Protein AF-A0A6J4YMB7-F1 (afdb_monomer)

Radius of gyration: 28.64 Å; Cα contacts (8 Å, |Δi|>4): 194; chains: 1; bounding box: 60×54×94 Å

Secondary structure (DSSP, 8-state):
-----STTTHHHHHHHH-TTS-----S-HHHHHHHHHHHHHTT------SS---HHHHHHHHHHHHHTTS---SS--HHHHHHHT-S-----PPPP-------------TTTTS-EEE--HHHHHHHSHHHHHHHHHHHHHHHHHHHHHHHHHHHHHHHHHHHHHHTTTS-HHHHHHHHHHHHHHHHHHHHHHHHHHHHHHHHHHHHHHHHHHHHHHHHHHHHHHTT-SEEE---TT-S---GGGB-HHHHHHHHTT-

pLDDT: mean 72.64, std 19.78, range [27.3, 95.94]

Solvent-accessible surface area (backbone atoms only — not comparable to full-atom values): 15268 Å² total; per-residue (Å²): 140,83,84,78,71,80,58,85,57,51,61,60,57,41,54,75,70,40,80,80,61,86,87,84,82,79,92,67,45,67,63,43,29,52,48,37,46,37,38,40,78,73,73,38,64,25,66,75,74,75,26,65,93,41,75,43,32,36,50,29,46,22,50,53,23,52,78,71,76,40,82,60,73,51,65,92,44,73,74,54,29,69,74,53,68,63,64,88,85,84,86,75,82,87,75,83,90,79,89,82,85,87,87,83,89,73,85,82,77,77,72,78,74,77,34,60,34,30,38,50,62,70,53,38,50,54,73,19,60,66,31,47,51,50,52,57,51,52,51,52,56,48,54,58,52,47,52,54,53,52,54,42,49,47,56,32,49,54,45,48,50,50,47,71,77,42,44,88,80,44,56,72,68,58,44,52,51,50,51,49,49,33,52,52,41,48,51,50,40,56,49,50,54,52,53,53,49,52,52,52,55,49,52,52,50,51,54,50,49,55,51,52,59,53,40,52,58,22,42,53,51,49,27,62,76,69,60,41,74,43,74,43,69,72,62,90,85,50,95,76,78,62,73,90,32,54,44,35,69,61,30,32,56,52,40,65,74,109

Mean predicted aligned error: 17.58 Å

Foldseek 3Di:
DDPDFPCPCVVVVCVVVVPPDDDDDDPFLPLQLLQCVLLVVVPAHQDDSRSDRDPSVLVSLLVVQVVQVHHSPSDDAPVSCVVSVPDDDPDDDDDDDPPDDDDDDDPDPPPLPPFEAEEALVCLLCVAPLNVVLVVVLVVLVVVLVVVLVVLVVQLVVLVCCCVPCVVVDDPVVSVVSVVVSVVSVVVSVVSVVVSVVVSVVSSVVSSVVSVVLLVVLVVVCCVVVVHNHYHHDCPPPSDDDPVRYCHVSSSVSSNVD

Nearest PDB structures (foldseek):
  4kqt-assembly1_A  TM=8.263E-01  e=1.444E-05  Caulobacter vibrioides CB15
  8gl8-assembly1_C  TM=7.816E-01  e=1.604E-05  Flavobacterium johnsoniae
  1sg2-assembly1_A  TM=8.150E-01  e=5.130E-04  Escherichia coli
  1sg2-assembly1_C  TM=6.079E-01  e=8.673E-04  Escherichia coli
  8vp9-assembly1_A  TM=2.849E-01  e=4.288E+00  Acetivibrio thermocellus ATCC 27405

Structure (mmCIF, N/CA/C/O backbone):
data_AF-A0A6J4YMB7-F1
#
_entry.id   AF-A0A6J4YMB7-F1
#
loop_
_atom_site.group_PDB
_atom_site.id
_atom_site.type_symbol
_atom_site.label_atom_id
_atom_site.label_alt_id
_atom_site.label_comp_id
_atom_site.label_asym_id
_atom_site.label_entity_id
_atom_site.label_seq_id
_atom_site.pdbx_PDB_ins_code
_atom_site.Cartn_x
_atom_site.Cartn_y
_atom_site.Cartn_z
_atom_site.occupancy
_atom_site.B_iso_or_equiv
_atom_site.auth_seq_id
_atom_site.auth_comp_id
_atom_site.auth_asym_id
_atom_site.auth_atom_id
_atom_site.pdbx_PDB_model_num
ATOM 1 N N . MET A 1 1 ? 2.369 -12.735 14.239 1.00 32.56 1 MET A N 1
ATOM 2 C CA . MET A 1 1 ? 2.140 -11.284 14.094 1.00 32.56 1 MET A CA 1
ATOM 3 C C . MET A 1 1 ? 2.561 -10.864 12.689 1.00 32.56 1 MET A C 1
ATOM 5 O O . MET A 1 1 ? 3.747 -10.740 12.423 1.00 32.56 1 MET A O 1
ATOM 9 N N . ASN A 1 2 ? 1.613 -10.801 11.753 1.00 27.30 2 ASN A N 1
ATOM 10 C CA . ASN A 1 2 ? 1.874 -10.534 10.335 1.00 27.30 2 ASN A CA 1
ATOM 11 C C . ASN A 1 2 ? 1.017 -9.330 9.927 1.00 27.30 2 ASN A C 1
ATOM 13 O O . ASN A 1 2 ? -0.110 -9.480 9.459 1.00 27.30 2 ASN A O 1
ATOM 17 N N . ILE A 1 3 ? 1.514 -8.130 10.229 1.00 33.34 3 ILE A N 1
ATOM 18 C CA . ILE A 1 3 ? 0.872 -6.872 9.849 1.00 33.34 3 ILE A CA 1
ATOM 19 C C . ILE A 1 3 ? 1.140 -6.719 8.353 1.00 33.34 3 ILE A C 1
ATOM 21 O O . ILE A 1 3 ? 2.259 -6.403 7.961 1.00 33.34 3 ILE A O 1
ATOM 25 N N . LYS A 1 4 ? 0.157 -7.022 7.502 1.00 33.69 4 LYS A N 1
ATOM 26 C CA . LYS A 1 4 ? 0.272 -6.755 6.064 1.00 33.69 4 LYS A CA 1
ATOM 27 C C . LYS A 1 4 ? 0.111 -5.241 5.866 1.00 33.69 4 LYS A C 1
ATOM 29 O O . LYS A 1 4 ? -1.006 -4.763 6.046 1.00 33.69 4 LYS A O 1
ATOM 34 N N . PRO A 1 5 ? 1.163 -4.479 5.515 1.00 38.34 5 PRO A N 1
ATOM 35 C CA . PRO A 1 5 ? 1.008 -3.052 5.244 1.00 38.34 5 PRO A CA 1
ATOM 36 C C . PRO A 1 5 ? 0.131 -2.894 4.002 1.00 38.34 5 PRO A C 1
ATOM 38 O O . PRO A 1 5 ? 0.379 -3.608 3.039 1.00 38.34 5 PRO A O 1
ATOM 41 N N . PHE A 1 6 ? -0.909 -2.048 4.048 1.00 36.41 6 PHE A N 1
ATOM 42 C CA . PHE A 1 6 ? -1.644 -1.398 2.936 1.00 36.41 6 PHE A CA 1
ATOM 43 C C . PHE A 1 6 ? -1.721 -2.079 1.538 1.00 36.41 6 PHE A C 1
ATOM 45 O O . PHE A 1 6 ? -1.910 -1.425 0.509 1.00 36.41 6 PHE A O 1
ATOM 52 N N . ALA A 1 7 ? -1.654 -3.409 1.461 1.00 42.03 7 ALA A N 1
ATOM 53 C CA . ALA A 1 7 ? -1.256 -4.141 0.256 1.00 42.03 7 ALA A CA 1
ATOM 54 C C . ALA A 1 7 ? -2.321 -4.188 -0.849 1.00 42.03 7 ALA A C 1
ATOM 56 O O . ALA A 1 7 ? -2.086 -4.776 -1.902 1.00 42.03 7 ALA A O 1
ATOM 57 N N . VAL A 1 8 ? -3.467 -3.535 -0.665 1.00 35.28 8 VAL A N 1
ATOM 58 C CA . VAL A 1 8 ? -4.515 -3.478 -1.691 1.00 35.28 8 VAL A CA 1
ATOM 59 C C . VAL A 1 8 ? -4.131 -2.546 -2.859 1.00 35.28 8 VAL A C 1
ATOM 61 O O . VAL A 1 8 ? -4.724 -2.643 -3.926 1.00 35.28 8 VAL A O 1
ATOM 64 N N . SER A 1 9 ? -3.061 -1.742 -2.751 1.00 39.34 9 SER A N 1
ATOM 65 C CA . SER A 1 9 ? -2.519 -0.973 -3.895 1.00 39.34 9 SER A CA 1
ATOM 66 C C . SER A 1 9 ? -1.112 -1.368 -4.357 1.00 39.34 9 SER A C 1
ATOM 68 O O . SER A 1 9 ? -0.660 -0.869 -5.386 1.00 39.34 9 SER A O 1
ATOM 70 N N . ILE A 1 10 ? -0.444 -2.322 -3.695 1.00 39.41 10 ILE A N 1
ATOM 71 C CA . ILE A 1 10 ? 0.792 -2.919 -4.236 1.00 39.41 10 ILE A CA 1
ATOM 72 C C . ILE A 1 10 ? 0.474 -3.733 -5.498 1.00 39.41 10 ILE A C 1
ATOM 74 O O . ILE A 1 10 ? 1.263 -3.724 -6.433 1.00 39.41 10 ILE A O 1
ATOM 78 N N . ALA A 1 11 ? -0.711 -4.343 -5.590 1.00 36.31 11 ALA A N 1
ATOM 79 C CA . ALA A 1 11 ? -1.115 -5.126 -6.758 1.00 36.31 11 ALA A CA 1
ATOM 80 C C . ALA A 1 11 ? -1.171 -4.316 -8.074 1.00 36.31 11 ALA A C 1
ATOM 82 O O . ALA A 1 11 ? -0.925 -4.883 -9.131 1.00 36.31 11 ALA A O 1
ATOM 83 N N . VAL A 1 12 ? -1.424 -2.999 -8.034 1.00 39.47 12 VAL A N 1
ATOM 84 C CA . VAL A 1 12 ? -1.483 -2.155 -9.249 1.00 39.47 12 VAL A CA 1
ATOM 85 C C . VAL A 1 12 ? -0.091 -1.668 -9.678 1.00 39.47 12 VAL A C 1
ATOM 87 O O . VAL A 1 12 ? 0.219 -1.668 -10.865 1.00 39.47 12 VAL A O 1
ATOM 90 N N . PHE A 1 13 ? 0.798 -1.354 -8.730 1.00 41.44 13 PHE A N 1
ATOM 91 C CA . PHE A 1 13 ? 2.198 -1.014 -9.035 1.00 41.44 13 PHE A CA 1
ATOM 92 C C . PHE A 1 13 ? 3.004 -2.260 -9.454 1.00 41.44 13 PHE A C 1
ATOM 94 O O . PHE A 1 13 ? 3.824 -2.210 -10.369 1.00 41.44 13 PHE A O 1
ATOM 101 N N . VAL A 1 14 ? 2.693 -3.419 -8.861 1.00 43.53 14 VAL A N 1
ATOM 102 C CA . VAL A 1 14 ? 3.166 -4.739 -9.303 1.00 43.53 14 VAL A CA 1
ATOM 103 C C . VAL A 1 14 ? 2.536 -5.146 -10.638 1.00 43.53 14 VAL A C 1
ATOM 105 O O . VAL A 1 14 ? 3.177 -5.869 -11.377 1.00 43.53 14 VAL A O 1
ATOM 108 N N . ALA A 1 15 ? 1.366 -4.647 -11.042 1.00 44.22 15 ALA A N 1
ATOM 109 C CA . ALA A 1 15 ? 0.854 -4.911 -12.392 1.00 44.22 15 ALA A CA 1
ATOM 110 C C . ALA A 1 15 ? 1.628 -4.149 -13.491 1.00 44.22 15 ALA A C 1
ATOM 112 O O . ALA A 1 15 ? 1.733 -4.644 -14.610 1.00 44.22 15 ALA A O 1
ATOM 113 N N . PHE A 1 16 ? 2.217 -2.985 -13.181 1.00 43.69 16 PHE A N 1
ATOM 114 C CA . PHE A 1 16 ? 3.002 -2.195 -14.145 1.00 43.69 16 PHE A CA 1
ATOM 115 C C . PHE A 1 16 ? 4.515 -2.502 -14.104 1.00 43.69 16 PHE A C 1
ATOM 117 O O . PHE A 1 16 ? 5.191 -2.417 -15.126 1.00 43.69 16 PHE A O 1
ATOM 124 N N . VAL A 1 17 ? 5.050 -2.928 -12.951 1.00 45.25 17 VAL A N 1
ATOM 125 C CA . VAL A 1 17 ? 6.438 -3.424 -12.800 1.00 45.25 17 VAL A CA 1
ATOM 126 C C . VAL A 1 17 ? 6.542 -4.948 -13.006 1.00 45.25 17 VAL A C 1
ATOM 128 O O . VAL A 1 17 ? 7.591 -5.459 -13.387 1.00 45.25 17 VAL A O 1
ATOM 131 N N . GLY A 1 18 ? 5.458 -5.690 -12.797 1.00 38.19 18 GLY A N 1
ATOM 132 C CA . GLY A 1 18 ? 5.395 -7.155 -12.781 1.00 38.19 18 GLY A CA 1
ATOM 133 C C . GLY A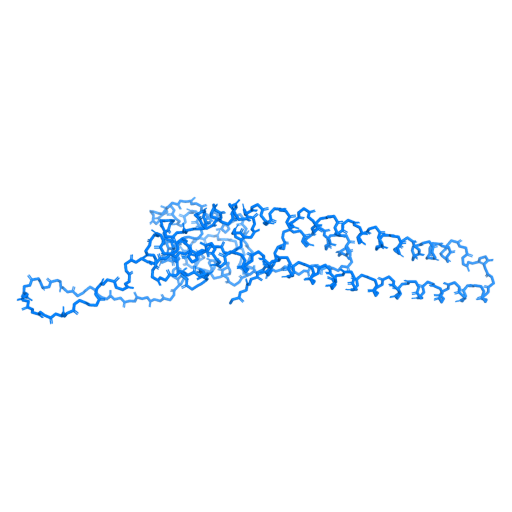 1 18 ? 4.648 -7.777 -13.960 1.00 38.19 18 GLY A C 1
ATOM 134 O O . GLY A 1 18 ? 4.119 -8.874 -13.826 1.00 38.19 18 GLY A O 1
ATOM 135 N N . LEU A 1 19 ? 4.657 -7.148 -15.141 1.00 39.97 19 LEU A N 1
ATOM 136 C CA . LEU A 1 19 ? 4.329 -7.857 -16.391 1.00 39.97 19 LEU A CA 1
ATOM 137 C C . LEU A 1 19 ? 5.512 -8.705 -16.917 1.00 39.97 19 LEU A C 1
ATOM 139 O O . LEU A 1 19 ? 5.446 -9.271 -18.003 1.00 39.97 19 LEU A O 1
ATOM 143 N N . ILE A 1 20 ? 6.609 -8.807 -16.157 1.00 44.94 20 ILE A N 1
ATOM 144 C CA . ILE A 1 20 ? 7.706 -9.759 -16.387 1.00 44.94 20 ILE A CA 1
ATOM 145 C C . ILE A 1 20 ? 8.166 -10.334 -15.038 1.00 44.94 20 ILE A C 1
ATOM 147 O O . ILE A 1 20 ? 9.321 -10.201 -14.653 1.00 44.94 20 ILE A O 1
ATOM 151 N N . LEU A 1 21 ? 7.263 -10.948 -14.276 1.00 31.72 21 LEU A N 1
ATOM 152 C CA . LEU A 1 21 ? 7.596 -12.191 -13.577 1.00 31.72 21 LEU A CA 1
ATOM 153 C C . LEU A 1 21 ? 6.306 -12.905 -13.175 1.00 31.72 21 LEU A C 1
ATOM 155 O O . LEU A 1 21 ? 5.493 -12.403 -12.408 1.00 31.72 21 LEU A O 1
ATOM 159 N N . VAL A 1 22 ? 6.164 -14.078 -13.768 1.00 34.69 22 VAL A N 1
ATOM 160 C CA . VAL A 1 22 ? 5.167 -15.113 -13.532 1.00 34.69 22 VAL A CA 1
ATOM 161 C C . VAL A 1 22 ? 4.943 -15.361 -12.033 1.00 34.69 22 VAL A C 1
ATOM 163 O O . VAL A 1 22 ? 5.892 -15.566 -11.285 1.00 34.69 22 VAL A O 1
ATOM 166 N N . ASP A 1 23 ? 3.664 -15.319 -11.659 1.00 34.91 23 ASP A N 1
ATOM 167 C CA . ASP A 1 23 ? 2.948 -16.204 -10.731 1.00 34.91 23 ASP A CA 1
ATOM 168 C C . ASP A 1 23 ? 3.653 -16.655 -9.436 1.00 34.91 23 ASP A C 1
ATOM 170 O O . ASP A 1 23 ? 4.558 -17.482 -9.467 1.00 34.91 23 ASP A O 1
ATOM 174 N N . LEU A 1 24 ? 3.161 -16.168 -8.288 1.00 28.61 24 LEU A N 1
ATOM 175 C CA . LEU A 1 24 ? 3.252 -16.832 -6.977 1.00 28.61 24 LEU A CA 1
ATOM 176 C C . LEU A 1 24 ? 2.245 -16.201 -5.995 1.00 28.61 24 LEU A C 1
ATOM 178 O O . LEU A 1 24 ? 2.577 -15.400 -5.120 1.00 28.61 24 LEU A O 1
ATOM 182 N N . ALA A 1 25 ? 0.983 -16.595 -6.130 1.00 32.38 25 ALA A N 1
ATOM 183 C CA . ALA A 1 25 ? 0.104 -16.797 -4.976 1.00 32.38 25 ALA A CA 1
ATOM 184 C C . ALA A 1 25 ? 0.061 -18.321 -4.678 1.00 32.38 25 ALA A C 1
ATOM 186 O O . ALA A 1 25 ? 0.320 -19.084 -5.607 1.00 32.38 25 ALA A O 1
ATOM 187 N N . PRO A 1 26 ? -0.284 -18.811 -3.461 1.00 41.81 26 PRO A N 1
ATOM 188 C CA . PRO A 1 26 ? -1.069 -18.106 -2.447 1.00 41.81 26 PRO A CA 1
ATOM 189 C C . PRO A 1 26 ? -0.644 -18.324 -0.975 1.00 41.81 26 PRO A C 1
ATOM 191 O O . PRO A 1 26 ? 0.047 -19.266 -0.594 1.00 41.81 26 PRO A O 1
ATOM 194 N N . ALA A 1 27 ? -1.177 -17.472 -0.099 1.00 38.91 27 ALA A N 1
ATOM 195 C CA . ALA A 1 27 ? -1.379 -17.829 1.302 1.00 38.91 27 ALA A CA 1
ATOM 196 C C . ALA A 1 27 ? -2.668 -18.678 1.428 1.00 38.91 27 ALA A C 1
ATOM 198 O O . ALA A 1 27 ? -3.690 -18.293 0.866 1.00 38.91 27 ALA A O 1
ATOM 199 N N . ASN A 1 28 ? -2.613 -19.772 2.207 1.00 53.66 28 ASN A N 1
ATOM 200 C CA . ASN A 1 28 ? -3.711 -20.663 2.663 1.00 53.66 28 ASN A CA 1
ATOM 201 C C . ASN A 1 28 ? -4.134 -21.906 1.831 1.00 53.66 28 ASN A C 1
ATOM 203 O O . ASN A 1 28 ? -5.283 -22.330 1.920 1.00 53.66 28 ASN A O 1
ATOM 207 N N . VAL A 1 29 ? -3.213 -22.601 1.149 1.00 54.06 29 VAL A N 1
ATOM 208 C CA . VAL A 1 29 ? -3.491 -23.916 0.500 1.00 54.06 29 VAL A CA 1
ATOM 209 C C . VAL A 1 29 ? -3.807 -25.047 1.506 1.00 54.06 29 VAL A C 1
ATOM 211 O O . VAL A 1 29 ? -4.619 -25.929 1.235 1.00 54.06 29 VAL A O 1
ATOM 214 N N . GLN A 1 30 ? -3.204 -25.023 2.702 1.00 56.41 30 GLN A N 1
ATOM 215 C CA . GLN A 1 30 ? -3.259 -26.146 3.658 1.00 56.41 30 GLN A CA 1
ATOM 216 C C . GLN A 1 30 ? -4.656 -26.391 4.261 1.00 56.41 30 GLN A C 1
ATOM 218 O O . GLN A 1 30 ? -5.083 -27.535 4.400 1.00 56.41 30 GLN A O 1
ATOM 223 N N . ILE A 1 31 ? -5.395 -25.323 4.585 1.00 59.41 31 ILE A N 1
ATOM 224 C CA . ILE A 1 31 ? -6.727 -25.428 5.209 1.00 59.41 31 ILE A CA 1
ATOM 225 C C . ILE A 1 31 ? -7.752 -25.962 4.202 1.00 59.41 31 ILE A C 1
ATOM 227 O O . ILE A 1 31 ? -8.560 -26.827 4.534 1.00 59.41 31 ILE A O 1
ATOM 231 N N . VAL A 1 32 ? -7.689 -25.498 2.950 1.00 65.25 32 VAL A N 1
ATOM 232 C CA . VAL A 1 32 ? -8.593 -25.951 1.881 1.00 65.25 32 VAL A CA 1
ATOM 233 C C . VAL A 1 32 ? -8.398 -27.439 1.609 1.00 65.25 32 VAL A C 1
ATOM 235 O O . VAL A 1 32 ? -9.369 -28.188 1.534 1.00 65.25 32 VAL A O 1
ATOM 238 N N . HIS A 1 33 ? -7.143 -27.881 1.556 1.00 69.88 33 HIS A N 1
ATOM 239 C CA . HIS A 1 33 ? -6.807 -29.282 1.344 1.00 69.88 33 HIS A CA 1
ATOM 240 C C . HIS A 1 33 ? -7.341 -30.193 2.468 1.00 69.88 33 HIS A C 1
ATOM 242 O O . HIS A 1 33 ? -7.845 -31.287 2.207 1.00 69.88 33 HIS A O 1
ATOM 248 N N . GLN A 1 34 ? -7.290 -29.739 3.725 1.00 67.62 34 GLN A N 1
ATOM 249 C CA . GLN A 1 34 ? -7.824 -30.496 4.861 1.00 67.62 34 GLN A CA 1
ATOM 250 C C . GLN A 1 34 ? -9.355 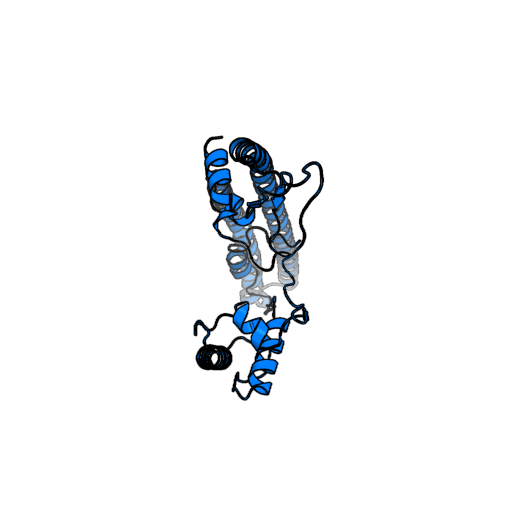-30.615 4.810 1.00 67.62 34 GLN A C 1
ATOM 252 O O . GLN A 1 34 ? -9.906 -31.674 5.097 1.00 67.62 34 GLN A O 1
ATOM 257 N N . ILE A 1 35 ? -10.039 -29.564 4.364 1.00 68.25 35 ILE A N 1
ATOM 258 C CA . ILE A 1 35 ? -11.503 -29.527 4.257 1.00 68.25 35 ILE A CA 1
ATOM 259 C C . ILE A 1 35 ? -12.003 -30.369 3.086 1.00 68.25 35 ILE A C 1
ATOM 261 O O . ILE A 1 35 ? -12.969 -31.113 3.237 1.00 68.25 35 ILE A O 1
ATOM 265 N N . GLN A 1 36 ? -11.328 -30.309 1.937 1.00 76.00 36 GLN A N 1
ATOM 266 C CA . GLN A 1 36 ? -11.624 -31.183 0.800 1.00 76.00 36 GLN A CA 1
ATOM 267 C C . GLN A 1 36 ? -11.443 -32.661 1.172 1.00 76.00 36 GLN A C 1
ATOM 269 O O . GLN A 1 36 ? -12.223 -33.506 0.738 1.00 76.00 36 GLN A O 1
ATOM 274 N N . ARG A 1 37 ? -10.458 -32.985 2.017 1.00 79.50 37 ARG A N 1
ATOM 275 C CA . ARG A 1 37 ? -10.290 -34.345 2.538 1.00 79.50 37 ARG A CA 1
ATOM 276 C C . ARG A 1 37 ? -11.448 -34.751 3.451 1.00 79.50 37 ARG A C 1
ATOM 278 O O . ARG A 1 37 ? -12.108 -35.738 3.150 1.00 79.50 37 ARG A O 1
ATOM 285 N N . SER A 1 38 ? -11.769 -33.952 4.469 1.00 74.38 38 SER A N 1
ATOM 286 C CA . SER A 1 38 ? -12.876 -34.253 5.391 1.00 74.38 38 SER A CA 1
ATOM 287 C C . SER A 1 38 ? -14.232 -34.363 4.691 1.00 74.38 38 SER A C 1
ATOM 289 O O . SER A 1 38 ? -15.003 -35.268 4.988 1.00 74.38 38 SER A O 1
ATOM 291 N N . LEU A 1 39 ? -14.531 -33.483 3.728 1.00 72.75 39 LEU A N 1
ATOM 292 C CA . LEU A 1 39 ? -15.779 -33.551 2.958 1.00 72.75 39 LEU A CA 1
ATOM 293 C C . LEU A 1 39 ? -15.873 -34.842 2.140 1.00 72.75 39 LEU A C 1
ATOM 295 O O . LEU A 1 39 ? -16.949 -35.428 2.063 1.00 72.75 39 LEU A O 1
ATOM 299 N N . LYS A 1 40 ? -14.756 -35.299 1.563 1.00 78.94 40 LYS A N 1
ATOM 300 C CA . LYS A 1 40 ? -14.703 -36.567 0.832 1.00 78.94 40 LYS A CA 1
ATOM 301 C C . LYS A 1 40 ? -14.869 -37.773 1.755 1.00 78.94 40 LYS A C 1
ATOM 303 O O . LYS A 1 40 ? -15.623 -38.680 1.413 1.00 78.94 40 LYS A O 1
ATOM 308 N N . ASP A 1 41 ? -14.214 -37.767 2.913 1.00 74.94 41 ASP A N 1
ATOM 309 C CA . ASP A 1 41 ? -14.304 -38.853 3.900 1.00 74.94 41 ASP A CA 1
ATOM 310 C C . ASP A 1 41 ? -15.725 -38.988 4.476 1.00 74.94 41 ASP A C 1
ATOM 312 O O . ASP A 1 41 ? -16.168 -40.086 4.805 1.00 74.94 41 ASP A O 1
ATOM 316 N N . LEU A 1 42 ? -16.473 -37.882 4.523 1.00 72.31 42 LEU A N 1
ATOM 317 C CA . LEU A 1 42 ? -17.882 -37.834 4.923 1.00 72.31 42 LEU A CA 1
ATOM 318 C C . LEU A 1 42 ? -18.864 -38.143 3.776 1.00 72.31 42 LEU A C 1
ATOM 320 O O . LEU A 1 42 ? -20.073 -38.048 3.967 1.00 72.31 42 LEU A O 1
ATOM 324 N N . GLY A 1 43 ? -18.366 -38.514 2.592 1.00 76.00 43 GLY A N 1
ATOM 325 C CA . GLY A 1 43 ? -19.185 -38.944 1.455 1.00 76.00 43 GLY A CA 1
ATOM 326 C C . GLY A 1 43 ? -19.659 -37.828 0.517 1.00 76.00 43 GLY A C 1
ATOM 327 O O . GLY A 1 43 ? -20.381 -38.108 -0.440 1.00 76.00 43 GLY A O 1
ATOM 328 N N . TYR A 1 44 ? -19.239 -36.577 0.726 1.00 79.69 44 TYR A N 1
ATOM 329 C CA . TYR A 1 44 ? -19.510 -35.477 -0.205 1.00 79.69 44 TYR A CA 1
ATOM 330 C C . TYR A 1 44 ? -18.464 -35.432 -1.328 1.00 79.69 44 TYR A C 1
ATOM 332 O O . TYR A 1 44 ? -17.366 -35.971 -1.211 1.00 79.69 44 TYR A O 1
ATOM 340 N N . ASN A 1 45 ? -18.778 -34.758 -2.440 1.00 82.44 45 ASN A N 1
ATOM 341 C CA . ASN A 1 45 ? -17.858 -34.621 -3.574 1.00 82.44 45 ASN A CA 1
ATOM 342 C C . ASN A 1 45 ? -17.326 -33.181 -3.709 1.00 82.44 45 ASN A C 1
ATOM 344 O O . ASN A 1 45 ? -17.903 -32.386 -4.456 1.00 82.44 45 ASN A O 1
ATOM 348 N N . PRO A 1 46 ? -16.224 -32.828 -3.022 1.00 76.44 46 PRO A N 1
ATOM 349 C CA . PRO A 1 46 ? -15.643 -31.490 -3.091 1.00 76.44 46 PRO A CA 1
ATOM 350 C C . PRO A 1 46 ? -14.832 -31.228 -4.370 1.00 76.44 46 PRO A C 1
ATOM 352 O O . PRO A 1 46 ? -14.353 -30.110 -4.551 1.00 76.44 46 PRO A O 1
ATOM 355 N N . GLY A 1 47 ? -14.695 -32.212 -5.269 1.00 81.25 47 GLY A N 1
ATOM 356 C CA . GLY A 1 47 ? -13.809 -32.139 -6.432 1.00 81.25 47 GLY A CA 1
ATOM 357 C C . GLY A 1 47 ? -12.380 -32.622 -6.132 1.00 81.25 47 GLY A C 1
ATOM 358 O O . GLY A 1 47 ? -12.190 -33.429 -5.217 1.00 81.25 47 GLY A O 1
ATOM 359 N N . PRO A 1 48 ? -11.379 -32.197 -6.927 1.00 74.12 48 PRO A N 1
ATOM 360 C CA . PRO A 1 48 ? -9.976 -32.533 -6.687 1.00 74.12 48 PRO A CA 1
ATOM 361 C C . PRO A 1 48 ? -9.506 -32.027 -5.317 1.00 74.12 48 PRO A C 1
ATOM 363 O O . PRO A 1 48 ? -9.897 -30.949 -4.886 1.00 74.12 48 PRO A O 1
ATOM 366 N N . LEU A 1 49 ? -8.659 -32.804 -4.635 1.00 73.25 49 LEU A N 1
ATOM 367 C CA . LEU A 1 49 ? -8.034 -32.409 -3.367 1.00 73.25 49 LEU A CA 1
ATOM 368 C C . LEU A 1 49 ? -6.730 -31.656 -3.657 1.00 73.25 49 LEU A C 1
ATOM 370 O O . LEU A 1 49 ? -5.648 -32.084 -3.272 1.00 73.25 49 LEU A O 1
ATOM 374 N N . ASP A 1 50 ? -6.827 -30.589 -4.437 1.00 65.94 50 ASP A N 1
ATOM 375 C CA . ASP A 1 50 ? -5.700 -29.781 -4.909 1.00 65.94 50 ASP A CA 1
ATOM 376 C C . ASP A 1 50 ? -5.432 -28.557 -4.017 1.00 65.94 50 ASP A C 1
ATOM 378 O O . ASP A 1 50 ? -4.486 -27.807 -4.252 1.00 65.94 50 ASP A O 1
ATOM 382 N N . GLY A 1 51 ? -6.242 -28.358 -2.970 1.00 65.75 51 GLY A N 1
ATOM 383 C CA . GLY A 1 51 ? -6.151 -27.195 -2.092 1.00 65.75 51 GLY A CA 1
ATOM 384 C C . GLY A 1 51 ? -6.682 -25.906 -2.727 1.00 65.75 51 GLY A C 1
ATOM 385 O O . GLY A 1 51 ? -6.426 -24.824 -2.195 1.00 65.75 51 GLY A O 1
ATOM 386 N N . ILE A 1 52 ? -7.431 -26.002 -3.833 1.00 71.06 52 ILE A N 1
ATOM 387 C CA . ILE A 1 52 ? -8.053 -24.869 -4.524 1.00 71.06 52 ILE A CA 1
ATOM 388 C C . ILE A 1 52 ? -9.546 -24.821 -4.194 1.00 71.06 52 ILE A C 1
ATOM 390 O O . ILE A 1 52 ? -10.287 -25.785 -4.371 1.00 71.06 52 ILE A O 1
ATOM 394 N N . TRP A 1 53 ? -10.022 -23.663 -3.733 1.00 66.56 53 TRP A N 1
ATOM 395 C CA . TRP A 1 53 ? -11.438 -23.478 -3.425 1.00 66.56 53 TRP A CA 1
ATOM 396 C C . TRP A 1 53 ? -12.274 -23.336 -4.705 1.00 66.56 53 TRP A C 1
ATOM 398 O O . TRP A 1 53 ? -12.393 -22.245 -5.262 1.00 66.56 53 TRP A O 1
ATOM 408 N N . GLY A 1 54 ? -12.848 -24.442 -5.183 1.00 71.38 54 GLY A N 1
ATOM 409 C CA . GLY A 1 54 ? -13.685 -24.475 -6.386 1.00 71.38 54 GLY A CA 1
ATOM 410 C C . GLY A 1 54 ? -15.190 -24.550 -6.109 1.00 71.38 54 GLY A C 1
ATOM 411 O O . GLY A 1 54 ? -15.633 -24.856 -5.001 1.00 71.38 54 GLY A O 1
ATOM 412 N N . GLN A 1 55 ? -15.996 -24.372 -7.162 1.00 72.88 55 GLN A N 1
ATOM 413 C CA . GLN A 1 55 ? -17.464 -24.466 -7.103 1.00 72.88 55 GLN A CA 1
ATOM 414 C C . GLN A 1 55 ? -17.952 -25.799 -6.502 1.00 72.88 55 GLN A C 1
ATOM 416 O O . GLN A 1 55 ? -18.923 -25.823 -5.749 1.00 72.88 55 GLN A O 1
ATOM 421 N N . LYS A 1 56 ? -17.261 -26.911 -6.792 1.00 71.50 56 LYS A N 1
ATOM 422 C CA . LYS A 1 56 ? -17.582 -28.235 -6.230 1.00 71.50 56 LYS A CA 1
ATOM 423 C C . LYS A 1 56 ? -17.303 -28.312 -4.726 1.00 71.50 56 LYS A C 1
ATOM 425 O O . LYS A 1 56 ? -18.111 -28.867 -3.988 1.00 71.50 56 LYS A O 1
ATOM 430 N N . THR A 1 57 ? -16.208 -27.710 -4.260 1.00 72.06 57 THR A N 1
ATOM 431 C CA . THR A 1 57 ? -15.848 -27.657 -2.834 1.00 72.06 57 THR A CA 1
ATOM 432 C C . THR A 1 57 ? -16.872 -26.841 -2.046 1.00 72.06 57 THR A C 1
ATOM 434 O O . THR A 1 57 ? -17.334 -27.276 -0.993 1.00 72.06 57 THR A O 1
ATOM 437 N N . GLU A 1 58 ? -17.311 -25.706 -2.594 1.00 73.94 58 GLU A N 1
ATOM 438 C CA . GLU A 1 58 ? -18.354 -24.876 -1.986 1.00 73.94 58 GLU A CA 1
ATOM 439 C C . GLU A 1 58 ? -19.714 -25.594 -1.933 1.00 73.94 58 GLU A C 1
ATOM 441 O O . GLU A 1 58 ? -20.405 -25.549 -0.915 1.00 73.94 58 GLU A O 1
ATOM 446 N N . GLN A 1 59 ? -20.101 -26.284 -3.011 1.00 74.81 59 GLN A N 1
ATOM 447 C CA . GLN A 1 59 ? -21.348 -27.054 -3.058 1.00 74.81 59 GLN A CA 1
ATOM 448 C C . GLN A 1 59 ? -21.347 -28.213 -2.058 1.00 74.81 59 GLN A C 1
ATOM 450 O O . GLN A 1 59 ? -22.337 -28.398 -1.349 1.00 74.81 59 GLN A O 1
ATOM 455 N N . ALA A 1 60 ? -20.238 -28.949 -1.958 1.00 73.94 60 ALA A N 1
ATOM 456 C CA . ALA A 1 60 ? -20.066 -30.014 -0.975 1.00 73.94 60 ALA A CA 1
ATOM 457 C C . ALA A 1 60 ? -20.173 -29.481 0.462 1.00 73.94 60 ALA A C 1
ATOM 459 O O . ALA A 1 60 ? -20.861 -30.079 1.288 1.00 73.94 60 ALA A O 1
ATOM 460 N N . LEU A 1 61 ? -19.582 -28.315 0.745 1.00 72.44 61 LEU A N 1
ATOM 461 C CA . LEU A 1 61 ? -19.683 -27.687 2.061 1.00 72.44 61 LEU A CA 1
ATOM 462 C C . LEU A 1 61 ? -21.109 -27.230 2.384 1.00 72.44 61 LEU A C 1
ATOM 464 O O . LEU A 1 61 ? -21.597 -27.450 3.490 1.00 72.44 61 LEU A O 1
ATOM 468 N N . LYS A 1 62 ? -21.806 -26.629 1.414 1.00 70.94 62 LYS A N 1
ATOM 469 C CA . LYS A 1 62 ? -23.209 -26.224 1.577 1.00 70.94 62 LYS A CA 1
ATOM 470 C C . LYS A 1 62 ? -24.120 -27.425 1.820 1.00 70.94 62 LYS A C 1
ATOM 472 O O . LYS A 1 62 ? -25.035 -27.322 2.633 1.00 70.94 62 LYS A O 1
ATOM 477 N N . ALA A 1 63 ? -23.886 -28.543 1.133 1.00 74.19 63 ALA A N 1
ATOM 478 C CA . ALA A 1 63 ? -24.632 -29.782 1.340 1.00 74.19 63 ALA A CA 1
ATOM 479 C C . ALA A 1 63 ? -24.408 -30.330 2.756 1.00 74.19 63 ALA A C 1
ATOM 481 O O . ALA A 1 63 ? -25.377 -30.548 3.480 1.00 74.19 63 ALA A O 1
ATOM 482 N N . PHE A 1 64 ? -23.145 -30.417 3.180 1.00 75.50 64 PHE A N 1
ATOM 483 C CA . PHE A 1 64 ? -22.780 -30.807 4.538 1.00 75.50 64 PHE A CA 1
ATOM 484 C C . PHE A 1 64 ? -23.448 -29.927 5.600 1.00 75.50 64 PHE A C 1
ATOM 486 O O . PHE A 1 64 ? -24.014 -30.441 6.563 1.00 75.50 64 PHE A O 1
ATOM 493 N N . GLN A 1 65 ? -23.428 -28.604 5.407 1.00 76.50 65 GLN A N 1
ATOM 494 C CA . GLN A 1 65 ? -24.057 -27.651 6.319 1.00 76.50 65 GLN A CA 1
ATOM 495 C C . GLN A 1 65 ? -25.565 -27.891 6.435 1.00 76.50 65 GLN A C 1
ATOM 497 O O . GLN A 1 65 ? -26.068 -28.013 7.548 1.00 76.50 65 GLN A O 1
ATOM 502 N N . ARG A 1 66 ? -26.275 -28.044 5.308 1.00 76.62 66 ARG A N 1
ATOM 503 C CA . ARG A 1 66 ? -27.727 -28.311 5.308 1.00 76.62 66 ARG A CA 1
ATOM 504 C C . ARG A 1 66 ? -28.076 -29.588 6.056 1.00 76.62 66 ARG A C 1
ATOM 506 O O . ARG A 1 66 ? -28.989 -29.583 6.873 1.00 76.62 66 ARG A O 1
ATOM 513 N N . GLU A 1 67 ? -27.339 -30.657 5.790 1.00 71.38 67 GLU A N 1
ATOM 514 C CA . GLU A 1 67 ? -27.607 -31.978 6.360 1.00 71.38 67 GLU A CA 1
ATOM 515 C C . GLU A 1 67 ? -27.285 -32.046 7.859 1.00 71.38 67 GLU A C 1
ATOM 517 O O . GLU A 1 67 ? -27.871 -32.825 8.604 1.00 71.38 67 GLU A O 1
ATOM 522 N N . ASN A 1 68 ? -26.410 -31.156 8.328 1.00 66.50 68 ASN A N 1
ATOM 523 C CA . ASN A 1 68 ? -26.014 -31.065 9.726 1.00 66.50 68 ASN A CA 1
ATOM 524 C C . ASN A 1 68 ? -26.746 -29.989 10.536 1.00 66.50 68 ASN A C 1
ATOM 526 O O . ASN A 1 68 ? -26.369 -29.776 11.695 1.00 66.50 68 ASN A O 1
ATOM 530 N N . GLY A 1 69 ? -27.769 -29.349 9.957 1.00 66.12 69 GLY A N 1
ATOM 531 C CA . GLY A 1 69 ? -28.566 -28.303 10.606 1.00 66.12 69 GLY A CA 1
ATOM 532 C C . GLY A 1 69 ? -27.846 -26.956 10.730 1.00 66.12 69 GLY A C 1
ATOM 533 O O . GLY A 1 69 ? -28.186 -26.160 11.601 1.00 66.12 69 GLY A O 1
ATOM 534 N N . LEU A 1 70 ? -26.835 -26.708 9.895 1.00 69.75 70 LEU A N 1
ATOM 535 C CA . LEU A 1 70 ? -26.044 -25.479 9.866 1.00 69.75 70 LEU A CA 1
ATOM 536 C C . LEU A 1 70 ? -26.502 -24.544 8.732 1.00 69.75 70 LEU A C 1
ATOM 538 O O . LEU A 1 70 ? -26.983 -25.008 7.691 1.00 69.75 70 LEU A O 1
ATOM 542 N N . PRO A 1 71 ? -26.310 -23.220 8.872 1.00 63.41 71 PRO A N 1
ATOM 543 C CA . PRO A 1 71 ? -26.535 -22.278 7.782 1.00 63.41 71 PRO A CA 1
ATOM 544 C C . PRO A 1 71 ? -25.683 -22.629 6.550 1.00 63.41 71 PRO A C 1
ATOM 546 O O . PRO A 1 71 ? -24.457 -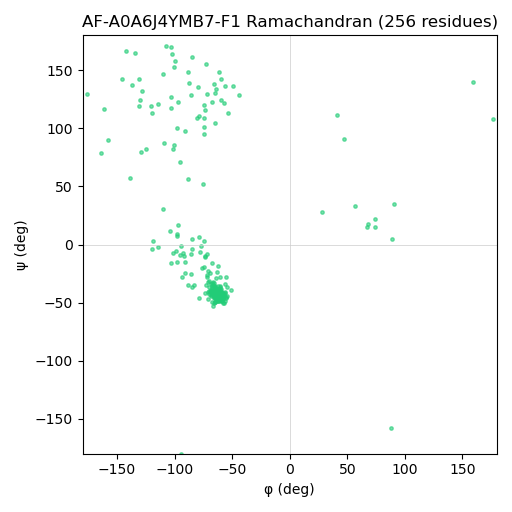22.648 6.619 1.00 63.41 71 PRO A O 1
ATOM 549 N N . ALA A 1 72 ? -26.332 -22.867 5.405 1.00 62.41 72 ALA A N 1
ATOM 550 C CA . ALA A 1 72 ? -25.714 -23.289 4.139 1.00 62.41 72 ALA A CA 1
ATOM 551 C C . ALA A 1 72 ? -24.985 -22.147 3.408 1.00 62.41 72 ALA A C 1
ATOM 553 O O . ALA A 1 72 ? -25.250 -21.838 2.241 1.00 62.41 72 ALA A O 1
ATOM 554 N N . THR A 1 73 ? -24.102 -21.467 4.125 1.00 56.94 73 THR A N 1
ATOM 555 C CA . THR A 1 73 ? -23.410 -20.262 3.672 1.00 56.94 73 THR A CA 1
ATOM 556 C C . THR A 1 73 ? -22.283 -20.579 2.694 1.00 56.94 73 THR A C 1
ATOM 558 O O . THR A 1 73 ? -21.879 -19.700 1.935 1.00 56.94 73 THR A O 1
ATOM 561 N N . GLY A 1 74 ? -21.783 -21.823 2.679 1.00 54.91 74 GLY A N 1
ATOM 562 C CA . GLY A 1 74 ? -20.589 -22.210 1.920 1.00 54.91 74 GLY A CA 1
ATOM 563 C C . GLY A 1 74 ? -19.312 -21.563 2.446 1.00 54.91 74 GLY A C 1
ATOM 564 O O . GLY A 1 74 ? -18.302 -21.560 1.752 1.00 54.91 74 GLY A O 1
ATOM 565 N N . LYS A 1 75 ? -19.360 -21.008 3.661 1.00 56.12 75 LYS A N 1
ATOM 566 C CA . LYS A 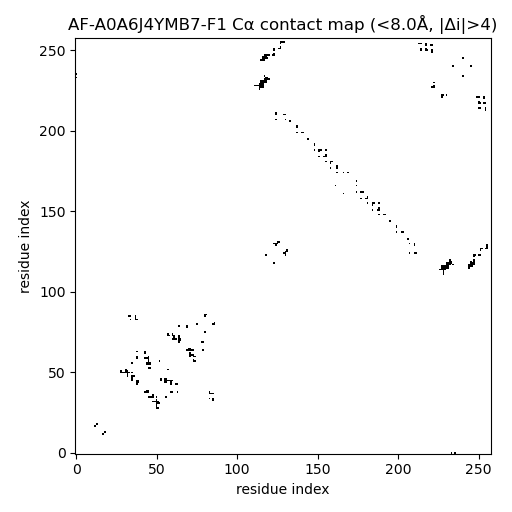1 75 ? -18.212 -20.486 4.397 1.00 56.12 75 LYS A CA 1
ATOM 567 C C . LYS A 1 75 ? -17.932 -21.399 5.580 1.00 56.12 75 LYS A C 1
ATOM 569 O O . LYS A 1 75 ? -18.853 -21.967 6.158 1.00 56.12 75 LYS A O 1
ATOM 574 N N . ILE A 1 76 ? -16.664 -21.533 5.932 1.00 55.34 76 ILE A N 1
ATOM 575 C CA . ILE A 1 76 ? -16.231 -22.356 7.058 1.00 55.34 76 ILE A CA 1
ATOM 576 C C . ILE A 1 76 ? -16.446 -21.548 8.334 1.00 55.34 76 ILE A C 1
ATOM 578 O O . ILE A 1 76 ? -15.740 -20.570 8.576 1.00 55.34 76 ILE A O 1
ATOM 582 N N . ASP A 1 77 ? -17.434 -21.940 9.129 1.00 51.81 77 ASP A N 1
ATOM 583 C CA . ASP A 1 77 ? -17.670 -21.407 10.467 1.00 51.81 77 ASP A CA 1
ATOM 584 C C . ASP A 1 77 ? -17.281 -22.438 11.541 1.00 51.81 77 ASP A C 1
ATOM 586 O O . ASP A 1 77 ? -16.969 -23.598 11.256 1.00 51.81 77 ASP A O 1
ATOM 590 N N . HIS A 1 78 ? -17.262 -22.005 12.801 1.00 46.16 78 HIS A N 1
ATOM 591 C CA . HIS A 1 78 ? -16.869 -22.851 13.929 1.00 46.16 78 HIS A CA 1
ATOM 592 C C . HIS A 1 78 ? -17.720 -24.128 14.019 1.00 46.16 78 HIS A C 1
ATOM 594 O O . HIS A 1 78 ? -17.185 -25.212 14.237 1.00 46.16 78 HIS A O 1
ATOM 600 N N . ALA A 1 79 ? -19.030 -24.019 13.785 1.00 51.72 79 ALA A N 1
ATOM 601 C CA . ALA A 1 79 ? -19.948 -25.153 13.823 1.00 51.72 79 ALA A CA 1
ATOM 602 C C . ALA A 1 79 ? -19.665 -26.172 12.703 1.00 51.72 79 ALA A C 1
ATOM 604 O O . ALA A 1 79 ? -19.741 -27.384 12.923 1.00 51.72 79 ALA A O 1
ATOM 605 N N . THR A 1 80 ? -19.256 -25.686 11.528 1.00 55.34 80 THR A N 1
ATOM 606 C CA . THR A 1 80 ? -18.815 -26.508 10.397 1.00 55.34 80 THR A CA 1
ATOM 607 C C . THR A 1 80 ? -17.479 -27.198 10.702 1.00 55.34 80 THR A C 1
ATOM 609 O O . THR A 1 80 ? -17.350 -28.392 10.447 1.00 55.34 80 THR A O 1
ATOM 612 N N . ASN A 1 81 ? -16.517 -26.519 11.341 1.00 53.91 81 ASN A N 1
ATOM 613 C CA . ASN A 1 81 ? -15.230 -27.114 11.741 1.00 53.91 81 ASN A CA 1
ATOM 614 C C . ASN A 1 81 ? -15.362 -28.191 12.828 1.00 53.91 81 ASN A C 1
ATOM 616 O O . ASN A 1 81 ? -14.721 -29.238 12.728 1.00 53.91 81 ASN A O 1
ATOM 620 N N . THR A 1 82 ? -16.217 -27.969 13.836 1.00 56.00 82 THR A N 1
ATOM 621 C CA . THR A 1 82 ? -16.481 -28.957 14.897 1.00 56.00 82 THR A CA 1
ATOM 622 C C . THR A 1 82 ? -17.042 -30.256 14.320 1.00 56.00 82 THR A C 1
ATOM 624 O O . THR A 1 82 ? -16.662 -31.336 14.765 1.00 56.00 82 THR A O 1
ATOM 627 N N . LYS A 1 83 ? -17.913 -30.170 13.306 1.00 57.44 83 LYS A N 1
ATOM 628 C CA . LYS A 1 83 ? -18.506 -31.359 12.686 1.00 57.44 83 LYS A CA 1
ATOM 629 C C . LYS A 1 83 ? -17.665 -31.984 11.567 1.00 57.44 83 LYS A C 1
ATOM 631 O O . LYS A 1 83 ? -17.787 -33.183 11.348 1.00 57.44 83 LYS A O 1
ATOM 636 N N . LEU A 1 84 ? -16.804 -31.222 10.885 1.00 56.97 84 LEU A N 1
ATOM 637 C CA . LEU A 1 84 ? -15.872 -31.756 9.875 1.00 56.97 84 LEU A CA 1
ATOM 638 C C . LEU A 1 84 ? -14.633 -32.437 10.484 1.00 56.97 84 LEU A C 1
ATOM 640 O O . LEU A 1 84 ? -13.823 -32.998 9.744 1.00 56.97 84 LEU A O 1
ATOM 644 N N . GLY A 1 85 ? -14.450 -32.373 11.809 1.00 55.31 85 GLY A N 1
ATOM 645 C CA . GLY A 1 85 ? -13.280 -32.943 12.489 1.00 55.31 85 GLY A CA 1
ATOM 646 C C . GLY A 1 85 ? -11.971 -32.213 12.164 1.00 55.31 85 GLY A C 1
ATOM 647 O O . GLY A 1 85 ? -10.884 -32.752 12.367 1.00 55.31 85 GLY A O 1
ATOM 648 N N . VAL A 1 86 ? -12.064 -30.985 11.646 1.00 51.78 86 VAL A N 1
ATOM 649 C CA . VAL A 1 86 ? -10.921 -30.143 11.281 1.00 51.78 86 VAL A CA 1
ATOM 650 C C . VAL A 1 86 ? -10.722 -29.117 12.397 1.00 51.78 86 VAL A C 1
ATOM 652 O O . VAL A 1 86 ? -11.228 -27.999 12.344 1.00 51.78 86 VAL A O 1
ATOM 655 N N . GLY A 1 87 ? -10.038 -29.539 13.462 1.00 42.28 87 GLY A N 1
ATOM 656 C CA . GLY A 1 87 ? -9.757 -28.735 14.655 1.00 42.28 87 GLY A CA 1
ATOM 657 C C . GLY A 1 87 ? -9.417 -29.628 15.850 1.00 42.28 87 GLY A C 1
ATOM 658 O O . GLY A 1 87 ? -9.997 -30.697 16.012 1.00 42.28 87 GLY A O 1
ATOM 659 N N . THR A 1 88 ? -8.438 -29.235 16.664 1.00 33.50 88 THR A N 1
ATOM 660 C CA . THR A 1 88 ? -7.950 -30.023 17.810 1.00 33.50 88 THR A CA 1
ATOM 661 C C . THR A 1 88 ? -9.069 -30.371 18.807 1.00 33.50 88 THR A C 1
ATOM 663 O O . THR A 1 88 ? -9.860 -29.490 19.153 1.00 33.50 88 THR A O 1
ATOM 666 N N . PRO A 1 89 ? -9.128 -31.617 19.314 1.00 32.22 89 PRO A N 1
ATOM 667 C CA . PRO A 1 89 ? -10.211 -32.085 20.172 1.00 32.22 89 PRO A CA 1
ATOM 668 C C . PRO A 1 89 ? -10.087 -31.500 21.582 1.00 32.22 89 PRO A C 1
ATOM 670 O O . PRO A 1 89 ? -9.121 -31.772 22.290 1.00 32.22 89 PRO A O 1
ATOM 673 N N . SER A 1 90 ? -11.093 -30.746 22.028 1.00 33.75 90 SER A N 1
ATOM 674 C CA . SER A 1 90 ? -11.302 -30.495 23.457 1.00 33.75 90 SER A CA 1
ATOM 675 C C . SER A 1 90 ? -12.403 -31.425 23.952 1.00 33.75 90 SER A C 1
ATOM 677 O O . SER A 1 90 ? -13.589 -31.101 23.949 1.00 33.75 90 SER A O 1
ATOM 679 N N . SER A 1 91 ? -11.999 -32.636 24.324 1.00 39.12 91 SER A N 1
ATOM 680 C CA . SER A 1 91 ? -12.851 -33.599 25.010 1.00 39.12 91 SER A CA 1
ATOM 681 C C . SER A 1 91 ? -13.037 -33.157 26.461 1.00 39.12 91 SER A C 1
ATOM 683 O O . SER A 1 91 ? -12.089 -33.211 27.244 1.00 39.12 91 SER A O 1
ATOM 685 N N . ARG A 1 92 ? -14.261 -32.815 26.876 1.00 38.34 92 ARG A N 1
ATOM 686 C CA . ARG A 1 92 ? -14.671 -33.030 28.271 1.00 38.34 92 ARG A CA 1
ATOM 687 C C . ARG A 1 92 ? -16.015 -33.737 28.339 1.00 38.34 92 ARG A C 1
ATOM 689 O O . ARG A 1 92 ? -17.036 -33.252 27.870 1.00 38.34 92 ARG A O 1
ATOM 696 N N . LYS A 1 93 ? -15.944 -34.912 28.958 1.00 34.50 93 LYS A N 1
ATOM 697 C CA . LYS A 1 93 ? -17.031 -35.710 29.521 1.00 34.50 93 LYS A CA 1
ATOM 698 C C . LYS A 1 93 ? -17.919 -34.819 30.419 1.00 34.50 93 LYS A C 1
ATOM 700 O O . LYS A 1 93 ? -17.344 -34.056 31.198 1.00 34.50 93 LYS A O 1
ATOM 705 N N . PRO A 1 94 ? -19.262 -34.901 30.364 1.00 40.81 94 PRO A N 1
ATOM 706 C CA . PRO A 1 94 ? -20.118 -34.161 31.290 1.00 40.81 94 PRO A CA 1
ATOM 707 C C . PRO A 1 94 ? -19.924 -34.730 32.701 1.00 40.81 94 PRO A C 1
ATOM 709 O O . PRO A 1 94 ? -20.087 -35.935 32.905 1.00 40.81 94 PRO A O 1
ATOM 712 N N . LEU A 1 95 ? -19.534 -33.887 33.658 1.00 37.22 95 LEU A N 1
ATOM 713 C CA . LEU A 1 95 ? -19.550 -34.235 35.079 1.00 37.22 95 LEU A CA 1
ATOM 714 C C . LEU A 1 95 ? -20.950 -33.896 35.633 1.00 37.22 95 LEU A C 1
ATOM 716 O O . LEU A 1 95 ? -21.487 -32.858 35.239 1.00 37.22 95 LEU A O 1
ATOM 720 N N . PRO A 1 96 ? -21.563 -34.731 36.493 1.00 44.88 96 PRO A N 1
ATOM 721 C CA . PRO A 1 96 ? -22.902 -34.470 37.017 1.00 44.88 96 PRO A CA 1
ATOM 722 C C . PRO A 1 96 ? -22.912 -33.199 37.874 1.00 44.88 96 PRO A C 1
ATOM 724 O O . PRO A 1 96 ? -22.036 -33.023 38.720 1.00 44.88 96 PRO A O 1
ATOM 727 N N . GLU A 1 97 ? -23.897 -32.325 37.658 1.00 46.50 97 GLU A N 1
ATOM 728 C CA . GLU A 1 97 ? -24.181 -31.205 38.556 1.00 46.50 97 GLU A CA 1
ATOM 729 C C . GLU A 1 97 ? -24.633 -31.755 39.916 1.00 46.50 97 GLU A C 1
ATOM 731 O O . GLU A 1 97 ? -25.775 -32.185 40.060 1.00 46.50 97 GLU A O 1
ATOM 736 N N . ASP A 1 98 ? -23.758 -31.708 40.920 1.00 34.66 98 ASP A N 1
ATOM 737 C CA . ASP A 1 98 ? -24.192 -31.724 42.315 1.00 34.66 98 ASP A CA 1
ATOM 738 C C . ASP A 1 98 ? -24.207 -30.284 42.836 1.00 34.66 98 ASP A C 1
ATOM 740 O O . ASP A 1 98 ? -23.177 -29.667 43.121 1.00 34.66 98 ASP A O 1
ATOM 744 N N . ARG A 1 99 ? -25.411 -29.711 42.873 1.00 51.41 99 ARG A N 1
ATOM 745 C CA . ARG A 1 99 ? -25.687 -28.381 43.411 1.00 51.41 99 ARG A CA 1
ATOM 746 C C . ARG A 1 99 ? -26.147 -28.493 44.857 1.00 51.41 99 ARG A C 1
ATOM 748 O O . ARG A 1 99 ? -27.295 -28.175 45.125 1.00 51.41 99 ARG A O 1
ATOM 755 N N . THR A 1 100 ? -25.278 -28.836 45.801 1.00 46.75 100 THR A N 1
ATOM 756 C CA . THR A 1 100 ? -25.534 -28.492 47.213 1.00 46.75 100 THR A CA 1
ATOM 757 C C . THR A 1 100 ? -24.262 -28.473 48.056 1.00 46.75 100 THR A C 1
ATOM 759 O O . THR A 1 100 ? -23.909 -29.477 48.660 1.00 46.75 100 THR A O 1
ATOM 762 N N . SER A 1 101 ? -23.591 -27.316 48.143 1.00 44.28 101 SER A N 1
ATOM 763 C CA . SER A 1 101 ? -23.025 -26.757 49.396 1.00 44.28 101 SER A CA 1
ATOM 764 C C . SER A 1 101 ? -22.233 -25.457 49.134 1.00 44.28 101 SER A C 1
ATOM 766 O O . SER A 1 101 ? -21.147 -25.454 48.569 1.00 44.28 101 SER A O 1
ATOM 768 N N . ARG A 1 102 ? -22.807 -24.322 49.549 1.00 49.06 102 ARG A N 1
ATOM 769 C CA . ARG A 1 102 ? -22.157 -22.999 49.743 1.00 49.06 102 ARG A CA 1
ATOM 770 C C . ARG A 1 102 ? -21.734 -22.890 51.230 1.00 49.06 102 ARG A C 1
ATOM 772 O O . ARG A 1 102 ? -22.232 -23.709 52.001 1.00 49.06 102 ARG A O 1
ATOM 779 N N . PRO A 1 103 ? -21.113 -21.799 51.736 1.00 64.56 103 PRO A N 1
ATOM 780 C CA . PRO A 1 103 ? -20.160 -20.804 51.192 1.00 64.56 103 PRO A CA 1
ATOM 781 C C . PRO A 1 103 ? -18.977 -20.508 52.169 1.00 64.56 103 PRO A C 1
ATOM 783 O O . PRO A 1 103 ? -19.114 -20.759 53.359 1.00 64.56 103 PRO A O 1
ATOM 786 N N . ALA A 1 104 ? -17.877 -19.879 51.721 1.00 41.62 104 ALA A N 1
ATOM 787 C CA . ALA A 1 104 ? -17.106 -18.887 52.510 1.00 41.62 104 ALA A CA 1
ATOM 788 C C . ALA A 1 104 ? -15.947 -18.277 51.694 1.00 41.62 104 ALA A C 1
ATOM 790 O O . ALA A 1 104 ? -15.143 -18.996 51.106 1.00 41.62 104 ALA A O 1
ATOM 791 N N . ASP A 1 105 ? -15.895 -16.946 51.697 1.00 42.19 105 ASP A N 1
ATOM 792 C CA . ASP A 1 105 ? -14.708 -16.089 51.626 1.00 42.19 105 ASP A CA 1
ATOM 793 C C . ASP A 1 105 ? -13.633 -16.398 50.576 1.00 42.19 105 ASP A C 1
ATOM 795 O O . ASP A 1 105 ? -12.626 -17.052 50.833 1.00 42.19 105 ASP A O 1
ATOM 799 N N . HIS A 1 106 ? -13.787 -15.788 49.401 1.00 46.31 106 HIS A N 1
ATOM 800 C CA . HIS A 1 106 ? -12.640 -15.250 48.669 1.00 46.31 106 HIS A CA 1
ATOM 801 C C . HIS A 1 106 ? -12.801 -13.723 48.625 1.00 46.31 106 HIS A C 1
ATOM 803 O O . HIS A 1 106 ? -13.824 -13.251 48.120 1.00 46.31 106 HIS A O 1
ATOM 809 N N . PRO A 1 107 ? -11.847 -12.930 49.152 1.00 44.09 107 PRO A N 1
ATOM 810 C CA . PRO A 1 107 ? -11.822 -11.496 48.904 1.00 44.09 107 PRO A CA 1
ATOM 811 C C . PRO A 1 107 ? -11.706 -11.296 47.392 1.00 44.09 107 PRO A C 1
ATOM 813 O O . PRO A 1 107 ? -10.822 -11.870 46.755 1.00 44.09 107 PRO A O 1
ATOM 816 N N . GLY A 1 108 ? -12.648 -10.542 46.828 1.00 45.22 108 GLY A N 1
ATOM 817 C CA . GLY A 1 108 ? -12.866 -10.429 45.393 1.00 45.22 108 GLY A CA 1
ATOM 818 C C . GLY A 1 108 ? -11.615 -10.044 44.607 1.00 45.22 108 GLY A C 1
ATOM 819 O O . GLY A 1 108 ? -11.140 -8.914 44.671 1.00 45.22 108 GLY A O 1
ATOM 820 N N . THR A 1 109 ? -11.147 -10.982 43.791 1.00 44.81 109 THR A N 1
ATOM 821 C CA . THR A 1 109 ? -10.350 -10.731 42.583 1.00 44.81 109 THR A CA 1
ATOM 822 C C . THR A 1 109 ? -11.229 -10.729 41.319 1.00 44.81 109 THR A C 1
ATOM 824 O O . THR A 1 109 ? -10.714 -10.803 40.207 1.00 44.81 109 THR A O 1
ATOM 827 N N . ASP A 1 110 ? -12.553 -10.603 41.475 1.00 46.53 110 ASP A N 1
ATOM 828 C CA . ASP A 1 110 ? -13.567 -10.843 40.430 1.00 46.53 110 ASP A CA 1
ATOM 829 C C . ASP A 1 110 ? -13.846 -9.644 39.488 1.00 46.53 110 ASP A C 1
ATOM 831 O O . ASP A 1 110 ? -14.579 -9.773 38.508 1.00 46.53 110 ASP A O 1
ATOM 835 N N . ASP A 1 111 ? -13.234 -8.478 39.728 1.00 47.94 111 ASP A N 1
ATOM 836 C CA . ASP A 1 111 ? -13.442 -7.267 38.905 1.00 47.94 111 ASP A CA 1
ATOM 837 C C . ASP A 1 111 ? -12.359 -7.033 37.836 1.00 47.94 111 ASP A C 1
ATOM 839 O O . ASP A 1 111 ? -12.560 -6.263 36.898 1.00 47.94 111 ASP A O 1
ATOM 843 N N . ALA A 1 112 ? -11.206 -7.707 37.914 1.00 48.38 112 ALA A N 1
ATOM 844 C CA . ALA A 1 112 ? -10.056 -7.387 37.056 1.00 48.38 112 ALA A CA 1
ATOM 845 C C . ALA A 1 112 ? -10.205 -7.826 35.582 1.00 48.38 112 ALA A C 1
ATOM 847 O O . ALA A 1 112 ? -9.381 -7.456 34.747 1.00 48.38 112 ALA A O 1
ATOM 848 N N . LEU A 1 113 ? -11.228 -8.620 35.246 1.00 47.78 113 LEU A N 1
ATOM 849 C CA . LEU A 1 113 ? -11.409 -9.198 33.906 1.00 47.78 113 LEU A CA 1
ATOM 850 C C . LEU A 1 113 ? -12.705 -8.768 33.205 1.00 47.78 113 LEU A C 1
ATOM 852 O O . LEU A 1 113 ? -12.968 -9.238 32.099 1.00 47.78 113 LEU A O 1
ATOM 856 N N . GLN A 1 114 ? -13.510 -7.881 33.801 1.00 56.12 114 GLN A N 1
ATOM 857 C CA . GLN A 1 114 ? -14.849 -7.591 33.270 1.00 56.12 114 GLN A CA 1
ATOM 858 C C . GLN A 1 114 ? -14.855 -6.732 31.993 1.00 56.12 114 GLN A C 1
ATOM 860 O O . GLN A 1 114 ? -15.815 -6.816 31.234 1.00 56.12 114 GLN A O 1
ATOM 865 N N . ASN A 1 115 ? -13.779 -5.996 31.678 1.00 76.06 115 ASN A N 1
ATOM 866 C CA . ASN A 1 115 ? -13.762 -5.079 30.531 1.00 76.06 115 ASN A CA 1
ATOM 867 C C . ASN A 1 115 ? -12.541 -5.300 29.627 1.00 76.06 115 ASN A C 1
ATOM 869 O O . ASN A 1 115 ? -11.549 -4.565 29.680 1.00 76.06 115 ASN A O 1
ATOM 873 N N . VAL A 1 116 ? -12.620 -6.323 28.774 1.00 83.00 116 VAL A N 1
ATOM 874 C CA . VAL A 1 116 ? -11.647 -6.563 27.699 1.00 83.00 116 VAL A CA 1
ATOM 875 C C . VAL A 1 116 ? -12.182 -5.982 26.394 1.00 83.00 116 VAL A C 1
ATOM 877 O O . VAL A 1 116 ? -13.261 -6.353 25.940 1.00 83.00 116 VAL A O 1
ATOM 880 N N . GLY A 1 117 ? -11.413 -5.083 25.788 1.00 86.12 117 GLY A N 1
ATOM 881 C CA . GLY A 1 117 ? -11.684 -4.515 24.473 1.00 86.12 117 GLY A CA 1
ATOM 882 C C . GLY A 1 117 ? -10.804 -5.148 23.401 1.00 86.12 117 GLY A C 1
ATOM 883 O O . GLY A 1 117 ? -9.772 -5.760 23.682 1.00 86.12 117 GLY A O 1
ATOM 884 N N . TYR A 1 118 ? -11.183 -4.962 22.149 1.00 90.50 118 TYR A N 1
ATOM 885 C CA . TYR A 1 118 ? -10.410 -5.336 20.978 1.00 90.50 118 TYR A CA 1
ATOM 886 C C . TYR A 1 118 ? -10.345 -4.168 20.006 1.00 90.50 118 TYR A C 1
ATOM 888 O O . TYR A 1 118 ? -11.324 -3.452 19.811 1.00 90.50 118 TYR A O 1
ATOM 896 N N . ILE A 1 119 ? -9.190 -3.997 19.369 1.00 90.56 119 ILE A N 1
ATOM 897 C CA . ILE A 1 119 ? -9.011 -3.013 18.313 1.00 90.56 119 ILE A CA 1
ATOM 898 C C . ILE A 1 119 ? -8.403 -3.641 17.067 1.00 90.56 119 ILE A C 1
ATOM 900 O O . ILE A 1 119 ? -7.368 -4.312 17.104 1.00 90.56 119 ILE A O 1
ATOM 904 N N . ASN A 1 120 ? -9.011 -3.335 15.927 1.00 90.25 120 ASN A N 1
ATOM 905 C CA . ASN A 1 120 ? -8.465 -3.649 14.625 1.00 90.25 120 ASN A CA 1
ATOM 906 C C . ASN A 1 120 ? -7.605 -2.480 14.130 1.00 90.25 120 ASN A C 1
ATOM 908 O O . ASN A 1 120 ? -8.103 -1.508 13.560 1.00 90.25 120 ASN A O 1
ATOM 912 N N . LEU A 1 121 ? -6.287 -2.585 14.323 1.00 88.31 121 LEU A N 1
ATOM 913 C CA . LEU A 1 121 ? -5.343 -1.546 13.896 1.00 88.31 121 LEU A CA 1
ATOM 914 C C . LEU A 1 121 ? -5.379 -1.302 12.385 1.00 88.31 121 LEU A C 1
ATOM 916 O O . LEU A 1 121 ? -5.270 -0.160 11.949 1.00 88.31 121 LEU A O 1
ATOM 920 N N . GLN A 1 122 ? -5.575 -2.348 11.577 1.00 85.69 122 GLN A N 1
ATOM 921 C CA . GLN A 1 122 ? -5.659 -2.189 10.125 1.00 85.69 122 GLN A CA 1
ATOM 922 C C . GLN A 1 122 ? -6.848 -1.307 9.752 1.00 85.69 122 GLN A C 1
ATOM 924 O O . GLN A 1 122 ? -6.727 -0.409 8.922 1.00 85.69 122 GLN A O 1
ATOM 929 N N . ARG A 1 123 ? -7.994 -1.554 10.385 1.00 92.44 123 ARG A N 1
ATOM 930 C CA . ARG A 1 123 ? -9.203 -0.772 10.184 1.00 92.44 123 ARG A CA 1
ATOM 931 C C . ARG A 1 123 ? -9.042 0.645 10.729 1.00 92.44 123 ARG A C 1
ATOM 933 O O . ARG A 1 123 ? -9.395 1.575 10.025 1.00 92.44 123 ARG A O 1
ATOM 940 N N . LEU A 1 124 ? -8.412 0.842 11.887 1.00 91.88 124 LEU A N 1
ATOM 941 C CA . LEU A 1 124 ? -8.101 2.180 12.407 1.00 91.88 124 LEU A CA 1
ATOM 942 C C . LEU A 1 124 ? -7.267 3.010 11.421 1.00 91.88 124 LEU A C 1
ATOM 944 O O . LEU A 1 124 ? -7.591 4.162 11.124 1.00 91.88 124 LEU A O 1
ATOM 948 N N . VAL A 1 125 ? -6.195 2.423 10.888 1.00 88.12 125 VAL A N 1
ATOM 949 C CA . VAL A 1 125 ? -5.311 3.099 9.932 1.00 88.12 125 VAL A CA 1
ATOM 950 C C . VAL A 1 125 ? -6.011 3.262 8.572 1.00 88.12 125 VAL A C 1
ATOM 952 O O . VAL A 1 125 ? -5.740 4.210 7.842 1.00 88.12 125 VAL A O 1
ATOM 955 N N . ASN A 1 126 ? -6.968 2.400 8.225 1.00 87.25 126 ASN A N 1
ATOM 956 C CA . ASN A 1 126 ? -7.739 2.533 6.991 1.00 87.25 126 ASN A CA 1
ATOM 957 C C . ASN A 1 126 ? -8.855 3.588 7.093 1.00 87.25 126 ASN A C 1
ATOM 959 O O . ASN A 1 126 ? -8.998 4.426 6.200 1.00 87.25 126 ASN A O 1
ATOM 963 N N . ASP A 1 127 ? -9.623 3.574 8.171 1.00 92.12 127 ASP A N 1
ATOM 964 C CA . ASP A 1 127 ? -10.923 4.235 8.272 1.00 92.12 127 ASP A CA 1
ATOM 965 C C . ASP A 1 127 ? -10.856 5.564 9.041 1.00 92.12 127 ASP A C 1
ATOM 967 O O . ASP A 1 127 ? -11.827 6.319 9.039 1.00 92.12 127 ASP A O 1
ATOM 971 N N . SER A 1 128 ? -9.719 5.908 9.650 1.00 93.94 128 SER A N 1
ATOM 972 C CA . SER A 1 128 ? -9.509 7.241 10.232 1.00 93.94 128 SER A CA 1
ATOM 973 C C . SER A 1 128 ? -9.311 8.322 9.165 1.00 93.94 128 SER A C 1
ATOM 975 O O . SER A 1 128 ? -8.864 8.066 8.038 1.00 93.94 128 SER A O 1
ATOM 977 N N . ARG A 1 129 ? -9.609 9.578 9.519 1.00 95.94 129 ARG A N 1
ATOM 978 C CA . ARG A 1 129 ? -9.317 10.761 8.695 1.00 95.94 129 ARG A CA 1
ATOM 979 C C . ARG A 1 129 ? -7.829 10.857 8.384 1.00 95.94 129 ARG A C 1
ATOM 981 O O . ARG A 1 129 ? -7.481 11.074 7.225 1.00 95.94 129 ARG A O 1
ATOM 988 N N . MET A 1 130 ? -6.971 10.640 9.383 1.00 92.88 130 MET A N 1
ATOM 989 C CA . MET A 1 130 ? -5.518 10.606 9.195 1.00 92.88 130 MET A CA 1
ATOM 990 C C . MET A 1 130 ? -5.098 9.507 8.218 1.00 92.88 130 MET A C 1
ATOM 992 O O . MET A 1 130 ? -4.316 9.761 7.309 1.00 92.88 130 MET A O 1
ATOM 996 N N . GLY A 1 131 ? -5.671 8.311 8.356 1.00 91.81 131 GLY A N 1
ATOM 997 C CA . GLY A 1 131 ? -5.450 7.190 7.452 1.00 91.81 131 GLY A CA 1
ATOM 998 C C . GLY A 1 131 ? -5.811 7.476 5.997 1.00 91.81 131 GLY A C 1
ATOM 999 O O . GLY A 1 131 ? -5.034 7.204 5.078 1.00 91.81 131 GLY A O 1
ATOM 1000 N N . ARG A 1 132 ? -6.990 8.065 5.771 1.00 94.56 132 ARG A N 1
ATOM 1001 C CA . ARG A 1 132 ? -7.423 8.520 4.439 1.00 94.5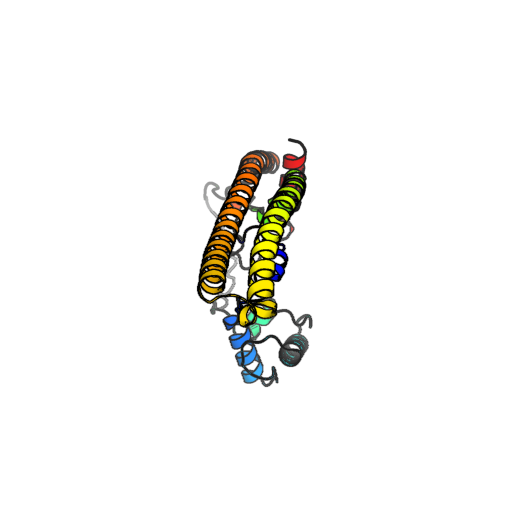6 132 ARG A CA 1
ATOM 1002 C C . ARG A 1 132 ? -6.500 9.600 3.873 1.00 94.56 132 ARG A C 1
ATOM 1004 O O . ARG A 1 132 ? -6.145 9.524 2.699 1.00 94.56 132 ARG A O 1
ATOM 1011 N N . ALA A 1 133 ? -6.106 10.574 4.693 1.00 93.12 133 ALA A N 1
ATOM 1012 C CA . ALA A 1 133 ? -5.201 11.646 4.284 1.00 93.12 133 ALA A CA 1
ATOM 1013 C C . ALA A 1 133 ? -3.817 11.102 3.896 1.00 93.12 133 ALA A C 1
ATOM 1015 O O . ALA A 1 133 ? -3.332 11.410 2.810 1.00 93.12 133 ALA A O 1
ATOM 1016 N N . ALA A 1 134 ? -3.240 10.217 4.715 1.00 90.69 134 ALA A N 1
ATOM 1017 C CA . ALA A 1 134 ? -1.972 9.549 4.428 1.00 90.69 134 ALA A CA 1
ATOM 1018 C C . ALA A 1 134 ? -2.020 8.776 3.102 1.00 90.69 134 ALA A C 1
ATOM 1020 O O . ALA A 1 134 ? -1.109 8.890 2.289 1.00 90.69 134 ALA A O 1
ATOM 1021 N N . ARG A 1 135 ? -3.116 8.058 2.816 1.00 87.94 135 ARG A N 1
ATOM 1022 C CA . ARG A 1 135 ? -3.291 7.391 1.512 1.00 87.94 135 ARG A CA 1
ATOM 1023 C C . ARG A 1 135 ? -3.344 8.367 0.345 1.00 87.94 135 ARG A C 1
ATOM 1025 O O . ARG A 1 135 ? -2.762 8.085 -0.700 1.00 87.94 135 ARG A O 1
ATOM 1032 N N . SER A 1 136 ? -4.052 9.485 0.503 1.00 86.94 136 SER A N 1
ATOM 1033 C CA . SER A 1 136 ? -4.110 10.510 -0.539 1.00 86.94 136 SER A CA 1
ATOM 1034 C C . SER A 1 136 ? -2.729 11.096 -0.821 1.00 86.94 136 SER A C 1
ATOM 1036 O O . SER A 1 136 ? -2.421 11.364 -1.980 1.00 86.94 136 SER A O 1
ATOM 1038 N N . GLU A 1 137 ? -1.908 11.286 0.210 1.00 87.81 137 GLU A N 1
ATOM 1039 C CA . GLU A 1 137 ? -0.549 11.803 0.063 1.00 87.81 137 GLU A CA 1
ATOM 1040 C C . GLU A 1 137 ? 0.377 10.770 -0.584 1.00 87.81 137 GLU A C 1
ATOM 1042 O O . GLU A 1 137 ? 1.002 11.048 -1.607 1.00 87.81 137 GLU A O 1
ATOM 1047 N N . MET A 1 138 ? 0.335 9.523 -0.109 1.00 87.75 138 MET A N 1
ATOM 1048 C CA . MET A 1 138 ? 1.055 8.408 -0.729 1.00 87.75 138 MET A CA 1
ATOM 1049 C C . MET A 1 138 ? 0.688 8.213 -2.198 1.00 87.75 138 MET A C 1
ATOM 1051 O O . MET A 1 138 ? 1.537 7.829 -3.000 1.00 87.75 138 MET A O 1
ATOM 1055 N N . GLN A 1 139 ? -0.564 8.468 -2.586 1.00 86.25 139 GLN A N 1
ATOM 1056 C CA . GLN A 1 139 ? -0.968 8.383 -3.986 1.00 86.25 139 GLN A CA 1
ATOM 1057 C C . GLN A 1 139 ? -0.289 9.456 -4.848 1.00 86.25 139 GLN A C 1
ATOM 1059 O O . GLN A 1 139 ? 0.079 9.156 -5.984 1.00 86.25 139 GLN A O 1
ATOM 1064 N N . LYS A 1 140 ? -0.106 10.680 -4.337 1.00 89.19 140 LYS A N 1
ATOM 1065 C CA . LYS A 1 140 ? 0.626 11.733 -5.058 1.00 89.19 140 LYS A CA 1
ATOM 1066 C C . LYS A 1 140 ? 2.093 11.355 -5.218 1.00 89.19 140 LYS A C 1
ATOM 1068 O O . LYS A 1 140 ? 2.573 11.312 -6.347 1.00 89.19 140 LYS A O 1
ATOM 1073 N N . ILE A 1 141 ? 2.744 10.962 -4.119 1.00 84.12 141 ILE A N 1
ATOM 1074 C CA . ILE A 1 141 ? 4.150 10.531 -4.111 1.00 84.12 141 ILE A CA 1
ATOM 1075 C C . ILE A 1 141 ? 4.360 9.381 -5.103 1.00 84.12 141 ILE A C 1
ATOM 1077 O O . ILE A 1 141 ? 5.283 9.412 -5.915 1.00 84.12 141 ILE A O 1
ATOM 1081 N N . ARG A 1 142 ? 3.468 8.381 -5.107 1.00 85.31 142 ARG A N 1
ATOM 1082 C CA . ARG A 1 142 ? 3.523 7.271 -6.071 1.00 85.31 142 ARG A CA 1
ATOM 1083 C C . ARG A 1 142 ? 3.421 7.761 -7.513 1.00 85.31 142 ARG A C 1
ATOM 1085 O O . ARG A 1 142 ? 4.275 7.390 -8.307 1.00 85.31 142 ARG A O 1
ATOM 1092 N N . ARG A 1 143 ? 2.451 8.620 -7.847 1.00 86.12 143 ARG A N 1
ATOM 1093 C CA . ARG A 1 143 ? 2.298 9.159 -9.214 1.00 86.12 143 ARG A CA 1
ATOM 1094 C C . ARG A 1 143 ? 3.531 9.931 -9.675 1.00 86.12 143 ARG A C 1
ATOM 1096 O O . ARG A 1 143 ? 3.963 9.776 -10.812 1.00 86.12 143 ARG A O 1
ATOM 1103 N N . GLU A 1 144 ? 4.114 10.743 -8.801 1.00 88.50 144 GLU A N 1
ATOM 1104 C CA . GLU A 1 144 ? 5.340 11.484 -9.112 1.00 88.50 144 GLU A CA 1
ATOM 1105 C C . GLU A 1 144 ? 6.500 10.533 -9.422 1.00 88.50 144 GLU A C 1
ATOM 1107 O O . GLU A 1 144 ? 7.185 10.677 -10.437 1.00 88.50 144 GLU A O 1
ATOM 1112 N N . LYS A 1 145 ? 6.685 9.500 -8.593 1.00 87.56 145 LYS A N 1
ATOM 1113 C CA . LYS A 1 145 ? 7.733 8.495 -8.796 1.00 87.56 145 LYS A CA 1
ATOM 1114 C C . LYS A 1 145 ? 7.460 7.611 -10.025 1.00 87.56 145 LYS A C 1
ATOM 1116 O O . LYS A 1 145 ? 8.401 7.253 -10.732 1.00 87.56 145 LYS A O 1
ATOM 1121 N N . GLU A 1 146 ? 6.198 7.308 -10.339 1.00 82.50 146 GLU A N 1
ATOM 1122 C CA . GLU A 1 146 ? 5.787 6.587 -11.556 1.00 82.50 146 GLU A CA 1
ATOM 1123 C C . GLU A 1 146 ? 6.211 7.326 -12.827 1.00 82.50 146 GLU A C 1
ATOM 1125 O O . GLU A 1 146 ? 6.737 6.703 -13.750 1.00 82.50 146 GLU A O 1
ATOM 1130 N N . VAL A 1 147 ? 6.055 8.655 -12.865 1.00 89.06 147 VAL A N 1
ATOM 1131 C CA . VAL A 1 147 ? 6.497 9.476 -14.003 1.00 89.06 147 VAL A CA 1
ATOM 1132 C C . VAL A 1 147 ? 8.008 9.353 -14.217 1.00 89.06 147 VAL A C 1
ATOM 1134 O O . VAL A 1 147 ? 8.451 9.213 -15.361 1.00 89.06 147 VAL A O 1
ATOM 1137 N N . LEU A 1 148 ? 8.801 9.339 -13.138 1.00 88.38 148 LEU A N 1
ATOM 1138 C CA . LEU A 1 148 ? 10.257 9.162 -13.210 1.00 88.38 148 LEU A CA 1
ATOM 1139 C C . LEU A 1 148 ? 10.637 7.785 -13.771 1.00 88.38 148 LEU A C 1
ATOM 1141 O O . LEU A 1 148 ? 11.465 7.685 -14.681 1.00 88.38 148 LEU A O 1
ATOM 1145 N N . VAL A 1 149 ? 10.005 6.722 -13.267 1.00 85.88 149 VAL A N 1
ATOM 1146 C CA . VAL A 1 149 ? 10.241 5.346 -13.733 1.00 85.88 149 VAL A CA 1
ATOM 1147 C C . VAL A 1 149 ? 9.841 5.196 -15.204 1.00 85.88 149 VAL A C 1
ATOM 1149 O O . VAL A 1 149 ? 10.611 4.652 -15.998 1.00 85.88 149 VAL A O 1
ATOM 1152 N N . ALA A 1 150 ? 8.685 5.735 -15.599 1.00 84.00 150 ALA A N 1
ATOM 1153 C CA . ALA A 1 150 ? 8.197 5.691 -16.975 1.00 84.00 150 ALA A CA 1
ATOM 1154 C C . ALA A 1 150 ? 9.086 6.485 -17.945 1.00 84.00 150 ALA A C 1
ATOM 1156 O O . ALA A 1 150 ? 9.293 6.061 -19.083 1.00 84.00 150 ALA A O 1
ATOM 1157 N N . ALA A 1 151 ? 9.634 7.627 -17.520 1.00 89.50 151 ALA A N 1
ATOM 1158 C CA . ALA A 1 151 ? 10.608 8.375 -18.313 1.00 89.50 151 ALA A CA 1
ATOM 1159 C C . ALA A 1 151 ? 11.883 7.553 -18.555 1.00 89.50 151 ALA A C 1
ATOM 1161 O O . ALA A 1 151 ? 12.346 7.462 -19.691 1.00 89.50 151 ALA A O 1
ATOM 1162 N N . LYS A 1 152 ? 12.406 6.880 -17.521 1.00 86.56 152 LYS A N 1
ATOM 1163 C CA . LYS A 1 152 ? 13.622 6.068 -17.664 1.00 86.56 152 LYS A CA 1
ATOM 1164 C C . LYS A 1 152 ? 13.401 4.793 -18.481 1.00 86.56 152 LYS A C 1
ATOM 1166 O O . LYS A 1 152 ? 14.301 4.365 -19.200 1.00 86.56 152 LYS A O 1
ATOM 1171 N N . LEU A 1 153 ? 12.207 4.205 -18.415 1.00 85.69 153 LEU A N 1
ATOM 1172 C CA . LEU A 1 153 ? 11.828 3.073 -19.262 1.00 85.69 153 LEU A CA 1
ATOM 1173 C C . LEU A 1 153 ? 11.771 3.460 -20.748 1.00 85.69 153 LEU A C 1
ATOM 1175 O O . LEU A 1 153 ? 12.227 2.690 -21.592 1.00 85.69 153 LEU A O 1
ATOM 1179 N N . ARG A 1 154 ? 11.251 4.653 -21.069 1.00 86.19 154 ARG A N 1
ATOM 1180 C CA . ARG A 1 154 ? 11.215 5.158 -22.451 1.00 86.19 154 ARG A CA 1
ATOM 1181 C C . ARG A 1 154 ? 12.610 5.246 -23.063 1.00 86.19 154 ARG A C 1
ATOM 1183 O O . ARG A 1 154 ? 12.807 4.713 -24.144 1.00 86.19 154 ARG A O 1
ATOM 1190 N N . GLU A 1 155 ? 13.586 5.777 -22.332 1.00 85.62 155 GLU A N 1
ATOM 1191 C CA . GLU A 1 155 ? 14.987 5.843 -22.784 1.00 85.62 155 GLU A CA 1
ATOM 1192 C C . GLU A 1 155 ? 15.567 4.453 -23.114 1.00 85.62 155 GLU A C 1
ATOM 1194 O O . GLU A 1 155 ? 16.246 4.270 -24.124 1.00 85.62 155 GLU A O 1
ATOM 1199 N N . VAL A 1 156 ? 15.269 3.443 -22.286 1.00 85.81 156 VAL A N 1
ATOM 1200 C CA . VAL A 1 156 ? 15.690 2.054 -22.539 1.00 85.81 156 VAL A CA 1
ATOM 1201 C C . VAL A 1 156 ? 15.044 1.505 -23.814 1.00 85.81 156 VAL A C 1
ATOM 1203 O O . VAL A 1 156 ? 15.719 0.851 -24.611 1.00 85.81 156 VAL A O 1
ATOM 1206 N N . ASN A 1 157 ? 13.753 1.766 -24.016 1.00 83.69 157 ASN A N 1
ATOM 1207 C CA . ASN A 1 157 ? 13.019 1.289 -25.185 1.00 83.69 157 ASN A CA 1
ATOM 1208 C C . ASN A 1 157 ? 13.484 1.977 -26.472 1.00 83.69 157 ASN A C 1
ATOM 1210 O O . ASN A 1 157 ? 13.743 1.286 -27.450 1.00 83.69 157 ASN A O 1
ATOM 1214 N N . GLU A 1 158 ? 13.682 3.294 -26.454 1.00 89.19 158 GLU A N 1
ATOM 1215 C CA . GLU A 1 158 ? 14.186 4.063 -27.599 1.00 89.19 158 GLU A CA 1
ATOM 1216 C C . GLU A 1 158 ? 15.565 3.562 -28.052 1.00 89.19 158 GLU A C 1
ATOM 1218 O O . GLU A 1 158 ? 15.781 3.308 -29.238 1.00 89.19 158 GLU A O 1
ATOM 1223 N N . LEU A 1 159 ? 16.492 3.329 -27.112 1.00 83.69 159 LEU A N 1
ATOM 1224 C CA . LEU A 1 159 ? 17.807 2.760 -27.427 1.00 83.69 159 LEU A CA 1
ATOM 1225 C C . LEU A 1 159 ? 17.693 1.351 -28.021 1.00 83.69 159 LEU A C 1
ATOM 1227 O O . LEU A 1 159 ? 18.396 1.017 -28.977 1.00 83.69 159 LEU A O 1
ATOM 1231 N N . ARG A 1 160 ? 16.798 0.523 -27.477 1.00 85.38 160 ARG A N 1
ATOM 1232 C CA . ARG A 1 160 ? 16.555 -0.834 -27.976 1.00 85.38 160 ARG A CA 1
ATOM 1233 C C . ARG A 1 160 ? 15.965 -0.821 -29.387 1.00 85.38 160 ARG A C 1
ATOM 1235 O O . ARG A 1 160 ? 16.422 -1.582 -30.237 1.00 85.38 160 ARG A O 1
ATOM 1242 N N . GLU A 1 161 ? 14.982 0.033 -29.647 1.00 88.44 161 GLU A N 1
ATOM 1243 C CA . GLU A 1 161 ? 14.352 0.181 -30.962 1.00 88.44 161 GLU A CA 1
ATOM 1244 C C . GLU A 1 161 ? 15.329 0.725 -32.005 1.00 88.44 161 GLU A C 1
ATOM 1246 O O . GLU A 1 161 ? 15.368 0.223 -33.129 1.00 88.44 161 GLU A O 1
ATOM 1251 N N . LEU A 1 162 ? 16.175 1.686 -31.634 1.00 84.44 162 LEU A N 1
ATOM 1252 C CA . LEU A 1 162 ? 17.209 2.238 -32.510 1.00 84.44 162 LEU A CA 1
ATOM 1253 C C . LEU A 1 162 ? 18.232 1.169 -32.926 1.00 84.44 162 LEU A C 1
ATOM 1255 O O . LEU A 1 162 ? 18.566 1.059 -34.108 1.00 84.44 162 LEU A O 1
ATOM 1259 N N . ILE A 1 163 ? 18.675 0.333 -31.982 1.00 84.75 163 ILE A N 1
ATOM 1260 C CA . ILE A 1 163 ? 19.575 -0.796 -32.265 1.00 84.75 163 ILE A CA 1
ATOM 1261 C C . ILE A 1 163 ? 18.881 -1.849 -33.139 1.00 84.75 163 ILE A C 1
ATOM 1263 O O . ILE A 1 163 ? 19.496 -2.352 -34.074 1.00 84.75 163 ILE A O 1
ATOM 1267 N N . ASN A 1 164 ? 17.612 -2.170 -32.877 1.00 84.38 164 ASN A N 1
ATOM 1268 C CA . ASN A 1 164 ? 16.884 -3.190 -33.639 1.00 84.38 164 ASN A CA 1
ATOM 1269 C C . ASN A 1 164 ? 16.556 -2.747 -35.074 1.00 84.38 164 ASN A C 1
ATOM 1271 O O . ASN A 1 164 ? 16.638 -3.550 -35.996 1.00 84.38 164 ASN A O 1
ATOM 1275 N N . SER A 1 165 ? 16.169 -1.485 -35.268 1.00 85.69 165 SER A N 1
ATOM 1276 C CA . SER A 1 165 ? 15.727 -0.957 -36.569 1.00 85.69 165 SER A CA 1
ATOM 1277 C C . SER A 1 165 ? 16.881 -0.527 -37.473 1.00 85.69 165 SER A C 1
ATOM 1279 O O . SER A 1 165 ? 16.803 -0.647 -38.695 1.00 85.69 165 SER A O 1
ATOM 1281 N N . THR A 1 166 ? 17.951 0.004 -36.878 1.00 83.75 166 THR A N 1
ATOM 1282 C CA . THR A 1 166 ? 19.034 0.672 -37.613 1.00 83.75 166 THR A CA 1
ATOM 1283 C C . THR A 1 166 ? 20.384 -0.024 -37.408 1.00 83.75 166 THR A C 1
ATOM 1285 O O . THR A 1 166 ? 21.362 0.321 -38.066 1.00 83.75 166 THR A O 1
ATOM 1288 N N . GLY A 1 167 ? 20.453 -1.057 -36.561 1.00 78.12 167 GLY A N 1
ATOM 1289 C CA . GLY A 1 167 ? 21.697 -1.736 -36.186 1.00 78.12 167 GLY A CA 1
ATOM 1290 C C . GLY A 1 167 ? 22.450 -2.429 -37.321 1.00 78.12 167 GLY A C 1
ATOM 1291 O O . GLY A 1 167 ? 23.639 -2.691 -37.156 1.00 78.12 167 GLY A O 1
ATOM 1292 N N . ASP A 1 168 ? 21.804 -2.706 -38.454 1.00 82.88 168 ASP A N 1
ATOM 1293 C CA . ASP A 1 168 ? 22.457 -3.275 -39.645 1.00 82.88 168 ASP A CA 1
ATOM 1294 C C . ASP A 1 168 ? 22.973 -2.198 -40.611 1.00 82.88 168 ASP A C 1
ATOM 1296 O O . ASP A 1 168 ? 23.796 -2.474 -41.478 1.00 82.88 168 ASP A O 1
ATOM 1300 N N . LYS A 1 169 ? 22.525 -0.948 -40.437 1.00 87.19 169 LYS A N 1
ATOM 1301 C CA . LYS A 1 169 ? 22.978 0.227 -41.201 1.00 87.19 169 LYS A CA 1
ATOM 1302 C C . LYS A 1 169 ? 24.086 1.006 -40.478 1.00 87.19 169 LYS A C 1
ATOM 1304 O O . LYS A 1 169 ? 24.655 1.934 -41.046 1.00 87.19 169 LYS A O 1
ATOM 1309 N N . MET A 1 170 ? 24.370 0.665 -39.221 1.00 85.62 170 MET A N 1
ATOM 1310 C CA . MET A 1 170 ? 25.388 1.306 -38.386 1.00 85.62 170 MET A CA 1
ATOM 1311 C C . MET A 1 170 ? 26.766 0.659 -38.569 1.00 85.62 170 MET A C 1
ATOM 1313 O O . MET A 1 170 ? 26.880 -0.551 -38.746 1.00 85.62 170 MET A O 1
ATOM 1317 N N . SER A 1 171 ? 27.829 1.459 -38.436 1.00 92.56 171 SER A N 1
ATOM 1318 C CA . SER A 1 171 ? 29.198 0.942 -38.299 1.00 92.56 171 SER A CA 1
ATOM 1319 C C . SER A 1 171 ? 29.335 0.079 -37.028 1.00 92.56 171 SER A C 1
ATOM 1321 O O . SER A 1 171 ? 28.690 0.397 -36.022 1.00 92.56 171 SER A O 1
ATOM 1323 N N . PRO A 1 172 ? 30.196 -0.962 -37.011 1.00 91.00 172 PRO A N 1
ATOM 1324 C CA . PRO A 1 172 ? 30.420 -1.807 -35.834 1.00 91.00 172 PRO A CA 1
ATOM 1325 C C . PRO A 1 172 ? 30.726 -1.032 -34.544 1.00 91.00 172 PRO A C 1
ATOM 1327 O O . PRO A 1 172 ? 30.201 -1.377 -33.488 1.00 91.00 172 PRO A O 1
ATOM 1330 N N . LEU A 1 173 ? 31.512 0.049 -34.633 1.00 90.38 173 LEU A N 1
ATOM 1331 C CA . LEU A 1 173 ? 31.855 0.896 -33.483 1.00 90.38 173 LEU A CA 1
ATOM 1332 C C . LEU A 1 173 ? 30.629 1.622 -32.913 1.00 90.38 173 LEU A C 1
ATOM 1334 O O . LEU A 1 173 ? 30.408 1.612 -31.706 1.00 90.38 173 LEU A O 1
ATOM 1338 N N . VAL A 1 174 ? 29.789 2.185 -33.786 1.00 92.50 174 VAL A N 1
ATOM 1339 C CA . VAL A 1 174 ? 28.556 2.885 -33.388 1.00 92.50 174 VAL A CA 1
ATOM 1340 C C . VAL A 1 174 ? 27.561 1.904 -32.766 1.00 92.50 174 VAL A C 1
ATOM 1342 O O . VAL A 1 174 ? 26.932 2.203 -31.753 1.00 92.50 174 VAL A O 1
ATOM 1345 N N . LYS A 1 175 ? 27.441 0.700 -33.338 1.00 87.44 175 LYS A N 1
ATOM 1346 C CA . LYS A 1 175 ? 26.587 -0.364 -32.796 1.00 87.44 175 LYS A CA 1
ATOM 1347 C C . LYS A 1 175 ? 27.036 -0.778 -31.392 1.00 87.44 175 LYS A C 1
ATOM 1349 O O . LYS A 1 175 ? 26.197 -0.899 -30.501 1.00 87.44 175 LYS A O 1
ATOM 1354 N N . GLN A 1 176 ? 28.342 -0.953 -31.187 1.00 90.12 176 GLN A N 1
ATOM 1355 C CA . GLN A 1 176 ? 28.917 -1.297 -29.885 1.00 90.12 176 GLN A CA 1
ATOM 1356 C C . GLN A 1 176 ? 28.698 -0.187 -28.846 1.00 90.12 176 GLN A C 1
ATOM 1358 O O . GLN A 1 176 ? 28.316 -0.477 -27.711 1.00 90.12 176 GLN A O 1
ATOM 1363 N N . GLU A 1 177 ? 28.884 1.078 -29.230 1.00 93.00 177 GLU A N 1
ATOM 1364 C CA . GLU A 1 177 ? 28.614 2.234 -28.368 1.00 93.00 177 GLU A CA 1
ATOM 1365 C C . GLU A 1 177 ? 27.143 2.268 -27.922 1.00 93.00 177 GLU A C 1
ATOM 1367 O O . GLU A 1 177 ? 26.858 2.326 -26.726 1.00 93.00 177 GLU A O 1
ATOM 1372 N N . LYS A 1 178 ? 26.195 2.106 -28.856 1.00 87.19 178 LYS A N 1
ATOM 1373 C CA . LYS A 1 178 ? 24.759 2.076 -28.529 1.00 87.19 178 LYS A CA 1
ATOM 1374 C C . LYS A 1 178 ? 24.364 0.884 -27.661 1.00 87.19 178 LYS A C 1
ATOM 1376 O O . LYS A 1 178 ? 23.522 1.030 -26.777 1.00 87.19 178 LYS A O 1
ATOM 1381 N N . GLN A 1 179 ? 24.981 -0.282 -27.854 1.00 88.31 179 GLN A N 1
ATOM 1382 C CA . GLN A 1 179 ? 24.780 -1.435 -26.969 1.00 88.31 179 GLN A CA 1
ATOM 1383 C C . GLN A 1 179 ? 25.249 -1.150 -25.535 1.00 88.31 179 GLN A C 1
ATOM 1385 O O . GLN A 1 179 ? 24.563 -1.524 -24.579 1.00 88.31 179 GLN A O 1
ATOM 1390 N N . LEU A 1 180 ? 26.380 -0.458 -25.374 1.00 92.25 180 LEU A N 1
ATOM 1391 C CA . LEU A 1 180 ? 26.869 -0.027 -24.066 1.00 92.25 180 LEU A CA 1
ATOM 1392 C C . LEU A 1 180 ? 25.927 1.003 -23.425 1.00 92.25 180 LEU A C 1
ATOM 1394 O O . LEU A 1 180 ? 25.632 0.898 -22.231 1.00 92.25 180 LEU A O 1
ATOM 1398 N N . ASP A 1 181 ? 25.423 1.963 -24.201 1.00 90.62 181 ASP A N 1
ATOM 1399 C CA . ASP A 1 181 ? 24.433 2.941 -23.736 1.00 90.62 181 ASP A CA 1
ATOM 1400 C C . ASP A 1 181 ? 23.151 2.251 -23.259 1.00 90.62 181 ASP A C 1
ATOM 1402 O O . ASP A 1 181 ? 22.687 2.514 -22.149 1.00 90.62 181 ASP A O 1
ATOM 1406 N N . LEU A 1 182 ? 22.629 1.290 -24.031 1.00 87.62 182 LEU A N 1
ATOM 1407 C CA . LEU A 1 182 ? 21.462 0.494 -23.643 1.00 87.62 182 LEU A CA 1
ATOM 1408 C C . LEU A 1 182 ? 21.712 -0.273 -22.338 1.00 87.62 182 LEU A C 1
ATOM 1410 O O . LEU A 1 182 ? 20.842 -0.317 -21.461 1.00 87.62 182 LEU A O 1
ATOM 1414 N N . GLN A 1 183 ? 22.899 -0.862 -22.172 1.00 90.50 183 GLN A N 1
ATOM 1415 C CA . GLN A 1 183 ? 23.268 -1.570 -20.946 1.00 90.50 183 GLN A CA 1
ATOM 1416 C C . GLN A 1 183 ? 23.303 -0.620 -19.738 1.00 90.50 183 GLN A C 1
ATOM 1418 O O . GLN A 1 183 ? 22.769 -0.954 -18.672 1.00 90.50 183 GLN A O 1
ATOM 1423 N N . LYS A 1 184 ? 23.902 0.569 -19.898 1.00 94.56 184 LYS A N 1
ATOM 1424 C CA . LYS A 1 184 ? 23.949 1.615 -18.865 1.00 94.56 184 LYS A CA 1
ATOM 1425 C C . LYS A 1 184 ? 22.544 2.102 -18.509 1.00 94.56 184 LYS A C 1
ATOM 1427 O O . LYS A 1 184 ? 22.204 2.112 -17.324 1.00 94.56 184 LYS A O 1
ATOM 1432 N N . ALA A 1 185 ? 21.718 2.422 -19.504 1.00 87.19 185 ALA A N 1
ATOM 1433 C CA . ALA A 1 185 ? 20.337 2.863 -19.320 1.00 87.19 185 ALA A CA 1
ATOM 1434 C C . ALA A 1 185 ? 19.498 1.797 -18.600 1.00 87.19 185 ALA A C 1
ATOM 1436 O O . ALA A 1 185 ? 18.834 2.097 -17.610 1.00 87.19 185 ALA A O 1
ATOM 1437 N N . SER A 1 186 ? 19.620 0.528 -19.004 1.00 84.75 186 SER A N 1
ATOM 1438 C CA . SER A 1 186 ? 18.925 -0.602 -18.370 1.00 84.75 186 SER A CA 1
ATOM 1439 C C . SER A 1 186 ? 19.335 -0.797 -16.908 1.00 84.75 186 SER A C 1
ATOM 1441 O O . SER A 1 186 ? 18.504 -1.091 -16.048 1.00 84.75 186 SER A O 1
ATOM 1443 N N . LYS A 1 187 ? 20.628 -0.637 -16.594 1.00 90.31 187 LYS A N 1
ATOM 1444 C CA . LYS A 1 187 ? 21.132 -0.706 -15.215 1.00 90.31 187 LYS A CA 1
ATOM 1445 C C . LYS A 1 187 ? 20.623 0.467 -14.376 1.00 90.31 187 LYS A C 1
ATOM 1447 O O . LYS A 1 187 ? 20.243 0.255 -13.228 1.00 90.31 187 LYS A O 1
ATOM 1452 N N . ALA A 1 188 ? 20.615 1.674 -14.939 1.00 89.69 188 ALA A N 1
ATOM 1453 C CA . ALA A 1 188 ? 20.097 2.867 -14.279 1.00 89.69 188 ALA A CA 1
ATOM 1454 C C . ALA A 1 188 ? 18.589 2.752 -14.005 1.00 89.69 188 ALA A C 1
ATOM 1456 O O . ALA A 1 188 ? 18.164 3.043 -12.894 1.00 89.69 188 ALA A O 1
ATOM 1457 N N . TYR A 1 189 ? 17.808 2.237 -14.960 1.00 86.50 189 TYR A N 1
ATOM 1458 C CA . TYR A 1 189 ? 16.388 1.929 -14.773 1.00 86.50 189 TYR A CA 1
ATOM 1459 C C . TYR A 1 189 ? 16.157 0.958 -13.608 1.00 86.50 189 TYR A C 1
ATOM 1461 O O . TYR A 1 189 ? 15.378 1.254 -12.708 1.00 86.50 189 TYR A O 1
ATOM 1469 N N . ARG A 1 190 ? 16.882 -0.171 -13.568 1.00 85.25 190 ARG A N 1
ATOM 1470 C CA . ARG A 1 190 ? 16.748 -1.148 -12.470 1.00 85.25 190 ARG A CA 1
ATOM 1471 C C . ARG A 1 190 ? 17.067 -0.553 -11.099 1.00 85.25 190 ARG A C 1
ATOM 1473 O O . ARG A 1 190 ? 16.380 -0.875 -10.137 1.00 85.25 190 ARG A O 1
ATOM 1480 N N . ARG A 1 191 ? 18.102 0.288 -11.015 1.00 92.88 191 ARG A N 1
ATOM 1481 C CA . ARG A 1 191 ? 18.461 0.995 -9.776 1.00 92.88 191 ARG A CA 1
ATOM 1482 C C . ARG A 1 191 ? 17.364 1.965 -9.360 1.00 92.88 191 ARG A C 1
ATOM 1484 O O . ARG A 1 191 ? 16.877 1.852 -8.249 1.00 92.88 191 ARG A O 1
ATOM 1491 N N . LEU A 1 192 ? 16.895 2.801 -10.288 1.00 88.88 192 LEU A N 1
ATOM 1492 C CA . LEU A 1 192 ? 15.804 3.739 -10.032 1.00 88.88 192 LEU A CA 1
ATOM 1493 C C . LEU A 1 192 ? 14.554 3.030 -9.496 1.00 88.88 192 LEU A C 1
ATOM 1495 O O . LEU A 1 192 ? 13.957 3.499 -8.539 1.00 88.88 192 LEU A O 1
ATOM 1499 N N . VAL A 1 193 ? 14.170 1.890 -10.077 1.00 85.81 193 VAL A N 1
ATOM 1500 C CA . VAL A 1 193 ? 13.019 1.106 -9.594 1.00 85.81 193 VAL A CA 1
ATOM 1501 C C . VAL A 1 193 ? 13.234 0.602 -8.163 1.00 85.81 193 VAL A C 1
ATOM 1503 O O . VAL A 1 193 ? 12.301 0.640 -7.364 1.00 85.81 193 VAL A O 1
ATOM 1506 N N . ALA A 1 194 ? 14.441 0.136 -7.832 1.00 85.50 194 ALA A N 1
ATOM 1507 C CA . ALA A 1 194 ? 14.765 -0.315 -6.481 1.00 85.50 194 ALA A CA 1
ATOM 1508 C C . ALA A 1 194 ? 14.725 0.845 -5.471 1.00 85.50 194 ALA A C 1
ATOM 1510 O O . ALA A 1 194 ? 14.081 0.713 -4.433 1.00 85.50 194 ALA A O 1
ATOM 1511 N N . ASP A 1 195 ? 15.329 1.982 -5.819 1.00 90.62 195 ASP A N 1
ATOM 1512 C CA . ASP A 1 195 ? 15.390 3.173 -4.967 1.00 90.62 195 ASP A CA 1
ATOM 1513 C C . ASP A 1 195 ? 13.983 3.753 -4.734 1.00 90.62 195 ASP A C 1
ATOM 1515 O O . ASP A 1 195 ? 13.581 4.001 -3.601 1.00 90.62 195 ASP A O 1
ATOM 1519 N N . VAL A 1 196 ? 13.174 3.876 -5.796 1.00 88.88 196 VAL A N 1
ATOM 1520 C CA . VAL A 1 196 ? 11.774 4.330 -5.716 1.00 88.88 196 VAL A CA 1
ATOM 1521 C C . VAL A 1 196 ? 10.943 3.421 -4.816 1.00 88.88 196 VAL A C 1
ATOM 1523 O O . VAL A 1 196 ? 10.115 3.906 -4.045 1.00 88.88 196 VAL A O 1
ATOM 1526 N N . LYS A 1 197 ? 11.139 2.102 -4.913 1.00 86.38 197 LYS A N 1
ATOM 1527 C CA . LYS A 1 197 ? 10.441 1.146 -4.054 1.00 86.38 197 LYS A CA 1
ATOM 1528 C C . LYS A 1 197 ? 10.818 1.358 -2.590 1.00 86.38 197 LYS A C 1
ATOM 1530 O O . LYS A 1 197 ? 9.928 1.414 -1.748 1.00 86.38 197 LYS A O 1
ATOM 1535 N N . GLU A 1 198 ? 12.109 1.487 -2.293 1.00 87.56 198 GLU A N 1
ATOM 1536 C CA . GLU A 1 198 ? 12.572 1.704 -0.925 1.00 87.56 198 GLU A CA 1
ATOM 1537 C C . GLU A 1 198 ? 12.042 3.020 -0.342 1.00 87.56 198 GLU A C 1
ATOM 1539 O O . GLU A 1 198 ? 11.568 3.024 0.794 1.00 87.56 198 GLU A O 1
ATOM 1544 N N . ASP A 1 199 ? 12.064 4.103 -1.124 1.00 85.69 199 ASP A N 1
ATOM 1545 C CA . ASP A 1 199 ? 11.509 5.405 -0.743 1.00 85.69 199 ASP A CA 1
ATOM 1546 C C . ASP A 1 199 ? 10.019 5.297 -0.395 1.00 85.69 199 ASP A C 1
ATOM 1548 O O . ASP A 1 199 ? 9.591 5.742 0.668 1.00 85.69 199 ASP A O 1
ATOM 1552 N N . ILE A 1 200 ? 9.228 4.668 -1.271 1.00 84.19 200 ILE A N 1
ATOM 1553 C CA . ILE A 1 200 ? 7.790 4.465 -1.057 1.00 84.19 200 ILE A CA 1
ATOM 1554 C C . ILE A 1 200 ? 7.542 3.627 0.200 1.00 84.19 200 ILE A C 1
ATOM 1556 O O . ILE A 1 200 ? 6.660 3.954 0.990 1.00 84.19 200 ILE A O 1
ATOM 1560 N N . ASP A 1 201 ? 8.302 2.547 0.387 1.00 85.44 201 ASP A N 1
ATOM 1561 C CA . ASP A 1 201 ? 8.152 1.668 1.545 1.00 85.44 201 ASP A CA 1
ATOM 1562 C C . ASP A 1 201 ? 8.567 2.379 2.845 1.00 85.44 201 ASP A C 1
ATOM 1564 O O . ASP A 1 201 ? 8.021 2.093 3.912 1.00 85.44 201 ASP A O 1
ATOM 1568 N N . ARG A 1 202 ? 9.550 3.283 2.783 1.00 89.19 202 ARG A N 1
ATOM 1569 C CA . ARG A 1 202 ? 9.989 4.104 3.917 1.00 89.19 202 ARG A CA 1
ATOM 1570 C C . ARG A 1 202 ? 8.909 5.103 4.319 1.00 89.19 202 ARG A C 1
ATOM 1572 O O . ARG A 1 202 ? 8.543 5.122 5.491 1.00 89.19 202 ARG A O 1
ATOM 1579 N N . GLU A 1 203 ? 8.371 5.838 3.352 1.00 87.62 203 GLU A N 1
ATOM 1580 C CA . GLU A 1 203 ? 7.304 6.819 3.567 1.00 87.62 203 GLU A CA 1
ATOM 1581 C C . GLU A 1 203 ? 6.030 6.158 4.119 1.00 87.62 203 GLU A C 1
ATOM 1583 O O . GLU A 1 203 ? 5.433 6.638 5.081 1.00 87.62 203 GLU A O 1
ATOM 1588 N N . ASP A 1 204 ? 5.650 4.993 3.576 1.00 84.56 204 ASP A N 1
ATOM 1589 C CA . ASP A 1 204 ? 4.493 4.227 4.056 1.00 84.56 204 ASP A CA 1
ATOM 1590 C C . ASP A 1 204 ? 4.650 3.851 5.539 1.00 84.56 204 ASP A C 1
ATOM 1592 O O . ASP A 1 204 ? 3.739 4.062 6.344 1.00 84.56 204 ASP A O 1
ATOM 1596 N N . ARG A 1 205 ? 5.836 3.358 5.932 1.00 87.75 205 ARG A N 1
ATOM 1597 C CA . ARG A 1 205 ? 6.135 3.030 7.335 1.00 87.75 205 ARG A CA 1
ATOM 1598 C C . ARG A 1 205 ? 6.097 4.257 8.238 1.00 87.75 205 ARG A C 1
ATOM 1600 O O . ARG A 1 205 ? 5.588 4.157 9.354 1.00 87.75 205 ARG A O 1
ATOM 1607 N N . GLU A 1 206 ? 6.634 5.383 7.783 1.00 92.25 206 GLU A N 1
ATOM 1608 C CA . GLU A 1 206 ? 6.672 6.621 8.558 1.00 92.25 206 GLU A CA 1
ATOM 1609 C C . GLU A 1 206 ? 5.262 7.160 8.822 1.00 92.25 206 GLU A C 1
ATOM 1611 O O . GLU A 1 206 ? 4.885 7.374 9.977 1.00 92.25 206 GLU A O 1
ATOM 1616 N N . LEU A 1 207 ? 4.431 7.261 7.782 1.00 88.38 207 LEU A N 1
ATOM 1617 C CA . LEU A 1 207 ? 3.047 7.715 7.912 1.00 88.38 207 LEU A CA 1
ATOM 1618 C C . LEU A 1 207 ? 2.216 6.785 8.802 1.00 88.38 207 LEU A C 1
ATOM 1620 O O . LEU A 1 207 ? 1.470 7.258 9.665 1.00 88.38 207 LEU A O 1
ATOM 1624 N N . VAL A 1 208 ? 2.363 5.464 8.649 1.00 89.88 208 VAL A N 1
ATOM 1625 C CA . VAL A 1 208 ? 1.699 4.487 9.527 1.00 89.88 208 VAL A CA 1
ATOM 1626 C C . VAL A 1 208 ? 2.161 4.651 10.972 1.00 89.88 208 VAL A C 1
ATOM 1628 O O . VAL A 1 208 ? 1.324 4.660 11.875 1.00 89.88 208 VAL A O 1
ATOM 1631 N N . SER A 1 209 ? 3.464 4.821 11.206 1.00 91.31 209 SER A N 1
ATOM 1632 C CA . SER A 1 209 ? 4.014 5.037 12.547 1.00 91.31 209 SER A CA 1
ATOM 1633 C C . SER A 1 209 ? 3.413 6.279 13.206 1.00 91.31 209 SER A C 1
ATOM 1635 O O . SER A 1 209 ? 2.982 6.214 14.357 1.00 91.31 209 SER A O 1
ATOM 1637 N N . ILE A 1 210 ? 3.303 7.387 12.466 1.00 92.19 210 ILE A N 1
ATOM 1638 C CA . ILE A 1 210 ? 2.684 8.626 12.955 1.00 92.19 210 ILE A CA 1
ATOM 1639 C C . ILE A 1 210 ? 1.214 8.393 13.327 1.00 92.19 210 ILE A C 1
ATOM 1641 O O . ILE A 1 210 ? 0.768 8.831 14.391 1.00 92.19 210 ILE A O 1
ATOM 1645 N N . ILE A 1 211 ? 0.454 7.683 12.486 1.00 92.19 211 ILE A N 1
ATOM 1646 C CA . ILE A 1 211 ? -0.951 7.356 12.771 1.00 92.19 211 ILE A CA 1
ATOM 1647 C C . ILE A 1 211 ? -1.054 6.511 14.041 1.00 92.19 211 ILE A C 1
ATOM 1649 O O . ILE A 1 211 ? -1.843 6.844 14.922 1.00 92.19 211 ILE A O 1
ATOM 1653 N N . LEU A 1 212 ? -0.252 5.450 14.165 1.00 89.62 212 LEU A N 1
ATOM 1654 C CA . LEU A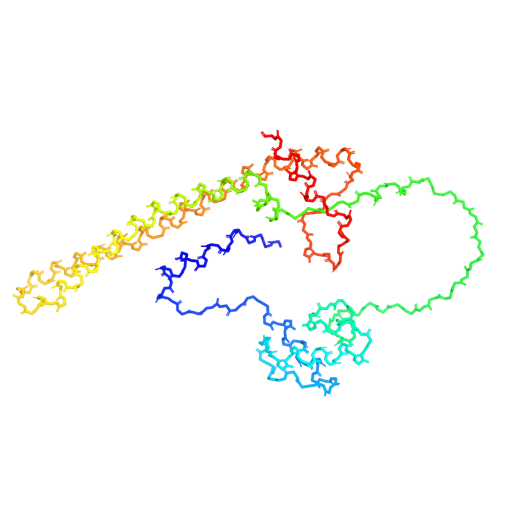 1 212 ? -0.284 4.554 15.324 1.00 89.62 212 LEU A CA 1
ATOM 1655 C C . LEU A 1 212 ? 0.136 5.260 16.619 1.00 89.62 212 LEU A C 1
ATOM 1657 O O . LEU A 1 212 ? -0.471 5.025 17.662 1.00 89.62 212 LEU A O 1
ATOM 1661 N N . GLN A 1 213 ? 1.113 6.166 16.556 1.00 92.94 213 GLN A N 1
ATOM 1662 C CA . GLN A 1 213 ? 1.522 6.968 17.707 1.00 92.94 213 GLN A CA 1
ATOM 1663 C C . GLN A 1 213 ? 0.376 7.859 18.207 1.00 92.94 213 GLN A C 1
ATOM 1665 O O . GLN A 1 213 ? 0.123 7.919 19.410 1.00 92.94 213 GLN A O 1
ATOM 1670 N N . LYS A 1 214 ? -0.357 8.523 17.301 1.00 93.50 214 LYS A N 1
ATOM 1671 C CA . LYS A 1 214 ? -1.537 9.316 17.689 1.00 93.50 214 LYS A CA 1
ATOM 1672 C C . LYS A 1 214 ? -2.702 8.435 18.146 1.00 93.50 214 LYS A C 1
ATOM 1674 O O . LYS A 1 214 ? -3.413 8.795 19.086 1.00 93.50 214 LYS A O 1
ATOM 1679 N N . ALA A 1 215 ? -2.872 7.276 17.514 1.00 93.12 215 ALA A N 1
ATOM 1680 C CA . ALA A 1 215 ? -3.896 6.301 17.862 1.00 93.12 215 ALA A CA 1
ATOM 1681 C C . ALA A 1 215 ? -3.723 5.760 19.283 1.00 93.12 215 ALA A C 1
ATOM 1683 O O . ALA A 1 215 ? -4.720 5.549 19.959 1.00 93.12 215 ALA A O 1
ATOM 1684 N N . GLU A 1 216 ? -2.490 5.586 19.767 1.00 91.69 216 GLU A N 1
ATOM 1685 C CA . GLU A 1 216 ? -2.235 5.137 21.141 1.00 91.69 216 GLU A CA 1
ATOM 1686 C C . GLU A 1 216 ? -2.804 6.124 22.177 1.00 91.69 216 GLU A C 1
ATOM 1688 O O . GLU A 1 216 ? -3.402 5.709 23.167 1.00 91.69 216 GLU A O 1
ATOM 1693 N N . GLY A 1 217 ? -2.712 7.434 21.918 1.00 91.94 217 GLY A N 1
ATOM 1694 C CA . GLY A 1 217 ? -3.328 8.449 22.776 1.00 91.94 217 GLY A CA 1
ATOM 1695 C C . GLY A 1 217 ? -4.858 8.367 22.784 1.00 91.94 217 GLY A C 1
ATOM 1696 O O . GLY A 1 217 ? -5.474 8.403 23.847 1.00 91.94 217 GLY A O 1
ATOM 1697 N N . ALA A 1 218 ? -5.473 8.201 21.608 1.00 94.06 218 ALA A N 1
ATOM 1698 C CA . ALA A 1 218 ? -6.919 7.992 21.494 1.00 94.06 218 ALA A CA 1
ATOM 1699 C C . ALA A 1 218 ? -7.364 6.685 22.174 1.00 94.06 218 ALA A C 1
ATOM 1701 O O . ALA A 1 218 ? -8.389 6.648 22.850 1.00 94.06 218 ALA A O 1
ATOM 1702 N N . LEU A 1 219 ? -6.561 5.627 22.053 1.00 93.06 219 LEU A N 1
ATOM 1703 C CA . LEU A 1 219 ? -6.820 4.329 22.660 1.00 93.06 219 LEU A CA 1
ATOM 1704 C C . LEU A 1 219 ? -6.864 4.412 24.184 1.00 93.06 219 LEU A C 1
ATOM 1706 O O . LEU A 1 219 ? -7.773 3.867 24.799 1.00 93.06 219 LEU A O 1
ATOM 1710 N N . GLN A 1 220 ? -5.904 5.109 24.792 1.00 92.00 220 GLN A N 1
ATOM 1711 C CA . GLN A 1 220 ? -5.854 5.295 26.243 1.00 92.00 220 GLN A CA 1
ATOM 1712 C C . GLN A 1 220 ? -7.035 6.116 26.768 1.00 92.00 220 GLN A C 1
ATOM 1714 O O . GLN A 1 220 ? -7.537 5.849 27.858 1.00 92.00 220 GLN A O 1
ATOM 1719 N N . GLU A 1 221 ? -7.479 7.113 26.006 1.00 92.19 221 GLU A N 1
ATOM 1720 C CA . GLU A 1 221 ? -8.641 7.939 26.339 1.00 92.19 221 GLU A CA 1
ATOM 1721 C C . GLU A 1 221 ? -9.938 7.115 26.311 1.00 92.19 221 GLU A C 1
ATOM 1723 O O . GLU A 1 221 ? -10.725 7.141 27.261 1.00 92.19 221 GLU A O 1
ATOM 1728 N N . VAL A 1 222 ? -10.110 6.295 25.273 1.00 91.06 222 VAL A N 1
ATOM 1729 C CA . VAL A 1 222 ? -11.217 5.337 25.163 1.00 91.06 222 VAL A CA 1
ATOM 1730 C C . VAL A 1 222 ? -11.163 4.290 26.279 1.00 91.06 222 VAL A C 1
ATOM 1732 O O . VAL A 1 222 ? -12.175 4.025 26.925 1.00 91.06 222 VAL A O 1
ATOM 1735 N N . ALA A 1 223 ? -9.981 3.737 26.562 1.00 88.75 223 ALA A N 1
ATOM 1736 C CA . ALA A 1 223 ? -9.804 2.736 27.608 1.00 88.75 223 ALA A CA 1
ATOM 1737 C C . ALA A 1 223 ? -10.234 3.263 28.982 1.00 88.75 223 ALA A C 1
ATOM 1739 O O . ALA A 1 223 ? -10.973 2.596 29.699 1.00 88.75 223 ALA A O 1
ATOM 1740 N N . LYS A 1 224 ? -9.809 4.485 29.329 1.00 89.62 224 LYS A N 1
ATOM 1741 C CA . LYS A 1 224 ? -10.138 5.126 30.610 1.00 89.62 224 LYS A CA 1
ATOM 1742 C C . LYS A 1 224 ? -11.607 5.524 30.703 1.00 89.62 224 LYS A C 1
ATOM 1744 O O . LYS A 1 224 ? -12.210 5.324 31.747 1.00 89.62 224 LYS A O 1
ATOM 1749 N N . SER A 1 225 ? -12.175 6.092 29.639 1.00 86.19 225 SER A N 1
ATOM 1750 C CA . SER A 1 225 ? -13.567 6.569 29.648 1.00 86.19 225 SER A CA 1
ATOM 1751 C C . SER A 1 225 ? -14.591 5.436 29.690 1.00 86.19 225 SER A C 1
ATOM 1753 O O . SER A 1 225 ? -15.650 5.600 30.289 1.00 86.19 225 SER A O 1
ATOM 1755 N N . MET A 1 226 ? -14.270 4.286 29.092 1.00 81.56 226 MET A N 1
ATOM 1756 C CA . MET A 1 226 ? -15.137 3.104 29.061 1.00 81.56 226 MET A CA 1
ATOM 1757 C C . MET A 1 226 ? -14.696 1.994 30.030 1.00 81.56 226 MET A C 1
ATOM 1759 O O . MET A 1 226 ? -15.213 0.883 29.966 1.00 81.56 226 MET A O 1
ATOM 1763 N N . ASN A 1 227 ? -13.763 2.289 30.942 1.00 83.19 227 ASN A N 1
ATOM 1764 C CA . ASN A 1 227 ? -13.256 1.374 31.971 1.00 83.19 227 ASN A CA 1
ATOM 1765 C C . ASN A 1 227 ? -12.673 0.047 31.441 1.00 83.19 227 ASN A C 1
ATOM 1767 O O . ASN A 1 227 ? -12.767 -0.973 32.125 1.00 83.19 227 ASN A O 1
ATOM 1771 N N . TYR A 1 228 ? -12.044 0.036 30.262 1.00 84.44 228 TYR A N 1
ATOM 1772 C CA . TYR A 1 228 ? -11.336 -1.144 29.755 1.00 84.44 228 TYR A CA 1
ATOM 1773 C C . TYR A 1 228 ? -10.043 -1.404 30.529 1.00 84.44 228 TYR A C 1
ATOM 1775 O O . TYR A 1 228 ? -9.184 -0.531 30.653 1.00 84.44 228 TYR A O 1
ATOM 1783 N N . THR A 1 229 ? -9.874 -2.642 30.988 1.00 81.25 229 THR A N 1
ATOM 1784 C CA . THR A 1 229 ? -8.678 -3.099 31.709 1.00 81.25 229 THR A CA 1
ATOM 1785 C C . THR A 1 229 ? -7.609 -3.617 30.750 1.00 81.25 229 THR A C 1
ATOM 1787 O O . THR A 1 229 ? -6.416 -3.433 30.981 1.00 81.25 229 THR A O 1
ATOM 1790 N N . ILE A 1 230 ? -8.028 -4.260 29.656 1.00 85.75 230 ILE A N 1
ATOM 1791 C CA . ILE A 1 230 ? -7.142 -4.829 28.634 1.00 85.75 230 ILE A CA 1
ATOM 1792 C C . ILE A 1 230 ? -7.718 -4.502 27.262 1.00 85.75 230 ILE A C 1
ATOM 1794 O O . ILE A 1 230 ? -8.915 -4.657 27.041 1.00 85.75 230 ILE A O 1
ATOM 1798 N N . ILE A 1 231 ? -6.859 -4.101 26.322 1.00 86.56 231 ILE A N 1
ATOM 1799 C CA . ILE A 1 231 ? -7.231 -3.976 24.911 1.00 86.56 231 ILE A CA 1
ATOM 1800 C C . ILE A 1 231 ? -6.345 -4.887 24.069 1.00 86.56 231 ILE A C 1
ATOM 1802 O O . ILE A 1 231 ? -5.123 -4.737 24.020 1.00 86.56 231 ILE A O 1
ATOM 1806 N N . LEU A 1 232 ? -6.983 -5.824 23.379 1.00 87.44 232 LEU A N 1
ATOM 1807 C CA . LEU A 1 232 ? -6.341 -6.773 22.486 1.00 87.44 232 LEU A CA 1
ATOM 1808 C C . LEU A 1 232 ? -6.179 -6.152 21.098 1.00 87.44 232 LEU A C 1
ATOM 1810 O O . LEU A 1 232 ? -7.129 -5.641 20.514 1.00 87.44 232 LEU A O 1
ATOM 1814 N N . LYS A 1 233 ? -4.960 -6.213 20.560 1.00 83.50 233 LYS A N 1
ATOM 1815 C CA . LYS A 1 233 ? -4.615 -5.676 19.230 1.00 83.50 233 LYS A CA 1
ATOM 1816 C C . LYS A 1 233 ? -4.475 -6.776 18.167 1.00 83.50 233 LYS A C 1
ATOM 1818 O O . LYS A 1 233 ? -4.484 -6.485 16.975 1.00 83.50 233 LYS A O 1
ATOM 1823 N N . ASP A 1 234 ? -4.341 -8.037 18.590 1.00 74.88 234 ASP A N 1
ATOM 1824 C CA . ASP A 1 234 ? -4.158 -9.196 17.712 1.00 74.88 234 ASP A CA 1
ATOM 1825 C C . ASP A 1 234 ? -5.304 -10.201 17.904 1.00 74.88 234 ASP A C 1
ATOM 1827 O O . ASP A 1 234 ? -5.445 -10.807 18.965 1.00 74.88 234 ASP A O 1
ATOM 1831 N N . ALA A 1 235 ? -6.127 -10.375 16.866 1.00 67.56 235 ALA A N 1
ATOM 1832 C CA . ALA A 1 235 ? -7.213 -11.356 16.852 1.00 67.56 235 ALA A CA 1
ATOM 1833 C C . ALA A 1 235 ? -6.752 -12.752 16.410 1.00 67.56 235 ALA A C 1
ATOM 1835 O O . ALA A 1 235 ? -7.525 -13.698 16.495 1.00 67.56 235 ALA A O 1
ATOM 1836 N N . SER A 1 236 ? -5.508 -12.914 15.943 1.00 67.88 236 SER A N 1
ATOM 1837 C CA . SER A 1 236 ? -5.031 -14.168 15.336 1.00 67.88 236 SER A CA 1
ATOM 1838 C C . SER A 1 236 ? -5.027 -15.346 16.314 1.00 67.88 236 SER A C 1
ATOM 1840 O O . SER A 1 236 ? -5.072 -16.496 15.889 1.00 67.88 236 SER A O 1
ATOM 1842 N N . ALA A 1 237 ? -4.957 -15.063 17.616 1.00 64.81 237 ALA A N 1
ATOM 1843 C CA . ALA A 1 237 ? -5.014 -16.060 18.682 1.00 64.81 237 ALA A CA 1
ATOM 1844 C C . ALA A 1 237 ? -6.440 -16.300 19.215 1.00 64.81 237 ALA A C 1
ATOM 1846 O O . ALA A 1 237 ? -6.645 -17.195 20.032 1.00 64.81 237 ALA A O 1
ATOM 1847 N N . LEU A 1 238 ? -7.421 -15.502 18.783 1.00 64.69 238 LEU A N 1
ATOM 1848 C CA . LEU A 1 238 ? -8.785 -15.522 19.300 1.00 64.69 238 LEU A CA 1
ATOM 1849 C C . LEU A 1 238 ? -9.686 -16.251 18.300 1.00 64.69 238 LEU A C 1
ATOM 1851 O O . LEU A 1 238 ? -9.846 -15.820 17.163 1.00 64.69 238 LEU A O 1
ATOM 1855 N N . GLY A 1 239 ? -10.284 -17.369 18.716 1.00 69.19 239 GLY A N 1
ATOM 1856 C CA . GLY A 1 239 ? -11.176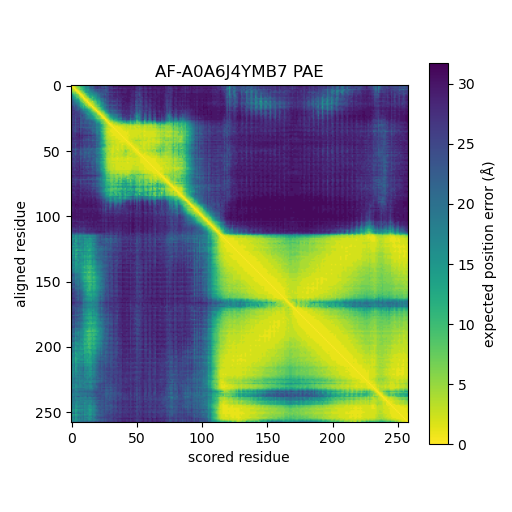 -18.143 17.843 1.00 69.19 239 GLY A CA 1
ATOM 1857 C C . GLY A 1 239 ? -12.471 -17.404 17.487 1.00 69.19 239 GLY A C 1
ATOM 1858 O O . GLY A 1 239 ? -12.969 -17.529 16.371 1.00 69.19 239 GLY A O 1
ATOM 1859 N N . TYR A 1 240 ? -13.007 -16.620 18.423 1.00 72.62 240 TYR A N 1
ATOM 1860 C CA . TYR A 1 240 ? -14.200 -15.798 18.237 1.00 72.62 240 TYR A CA 1
ATOM 1861 C C . TYR A 1 240 ? -14.064 -14.502 19.031 1.00 72.62 240 TYR A C 1
ATOM 1863 O O . TYR A 1 240 ? -13.560 -14.504 20.155 1.00 72.62 240 TYR A O 1
ATOM 1871 N N . LEU A 1 241 ? -14.553 -13.411 18.448 1.00 68.69 241 LEU A N 1
ATOM 1872 C CA . LEU A 1 241 ? -14.619 -12.106 19.080 1.00 68.69 241 LEU A CA 1
ATOM 1873 C C . LEU A 1 241 ? -16.038 -11.554 18.911 1.00 68.69 241 LEU A C 1
ATOM 1875 O O . LEU A 1 241 ? -16.537 -11.465 17.789 1.00 68.69 241 LEU A O 1
ATOM 1879 N N . SER A 1 242 ? -16.690 -11.199 20.018 1.00 76.19 242 SER A N 1
ATOM 1880 C CA . SER A 1 242 ? -17.995 -10.537 19.955 1.00 76.19 242 SER A CA 1
ATOM 1881 C C . SER A 1 242 ? -17.847 -9.145 19.325 1.00 76.19 242 SER A C 1
ATOM 1883 O O . SER A 1 242 ? -16.941 -8.413 19.720 1.00 76.19 242 SER A O 1
ATOM 1885 N N . PRO A 1 243 ? -18.748 -8.707 18.429 1.00 74.00 243 PRO A N 1
ATOM 1886 C CA . PRO A 1 243 ? -18.748 -7.325 17.943 1.00 74.00 243 PRO A CA 1
ATOM 1887 C C . PRO A 1 243 ? -18.833 -6.289 19.072 1.00 74.00 243 PRO A C 1
ATOM 1889 O O . PRO A 1 243 ? -18.316 -5.191 18.935 1.00 74.00 243 PRO A O 1
ATOM 1892 N N . SER A 1 244 ? -19.445 -6.649 20.206 1.00 74.56 244 SER A N 1
ATOM 1893 C CA . SER A 1 244 ? -19.596 -5.765 21.368 1.00 74.56 244 SER A CA 1
ATOM 1894 C C . SER A 1 244 ? -18.287 -5.413 22.074 1.00 74.56 244 SER A C 1
ATOM 1896 O O . SER A 1 244 ? -18.287 -4.496 22.886 1.00 74.56 244 SER A O 1
ATOM 1898 N N . VAL A 1 245 ? -17.200 -6.153 21.823 1.00 82.50 245 VAL A N 1
ATOM 1899 C CA . VAL A 1 245 ? -15.882 -5.843 22.398 1.00 82.50 245 VAL A CA 1
ATOM 1900 C C . VAL A 1 245 ? -14.983 -5.089 21.417 1.00 82.50 245 VAL A C 1
ATOM 1902 O O . VAL A 1 245 ? -13.888 -4.687 21.797 1.00 82.50 245 VAL A O 1
ATOM 1905 N N . ASP A 1 246 ? -15.408 -4.898 20.162 1.00 85.62 246 ASP A N 1
ATOM 1906 C CA . ASP A 1 246 ? -14.653 -4.126 19.175 1.00 85.62 246 ASP A CA 1
ATOM 1907 C C . ASP A 1 246 ? -14.860 -2.623 19.411 1.00 85.62 246 ASP A C 1
ATOM 1909 O O . ASP A 1 246 ? -15.933 -2.078 19.167 1.00 85.62 246 ASP A O 1
ATOM 1913 N N . ILE A 1 247 ? -13.804 -1.949 19.864 1.00 91.50 247 ILE A N 1
ATOM 1914 C CA . ILE A 1 247 ? -13.802 -0.509 20.158 1.00 91.50 247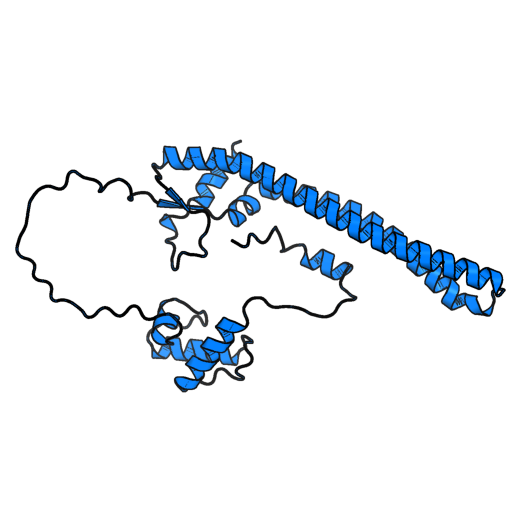 ILE A CA 1
ATOM 1915 C C . ILE A 1 247 ? -13.216 0.328 19.017 1.00 91.50 247 ILE A C 1
ATOM 1917 O O . ILE A 1 247 ? -12.953 1.519 19.186 1.00 91.50 247 ILE A O 1
ATOM 1921 N N . THR A 1 248 ? -12.954 -0.273 17.851 1.00 92.00 248 THR A N 1
ATOM 1922 C CA . THR A 1 248 ? -12.241 0.392 16.749 1.00 92.00 248 THR A CA 1
ATOM 1923 C C . THR A 1 248 ? -12.919 1.696 16.331 1.00 92.00 248 THR A C 1
ATOM 1925 O O . THR A 1 248 ? -12.234 2.698 16.131 1.00 92.00 248 THR A O 1
ATOM 1928 N N . ASP A 1 249 ? -14.251 1.717 16.246 1.00 93.38 249 ASP A N 1
ATOM 1929 C CA . ASP A 1 249 ? -15.011 2.911 15.855 1.00 93.38 249 ASP A CA 1
ATOM 1930 C C . ASP A 1 249 ? -14.940 4.033 16.897 1.00 93.38 249 ASP A C 1
ATOM 1932 O O . ASP A 1 249 ? -14.868 5.210 16.536 1.00 93.38 249 ASP A O 1
ATOM 1936 N N . ASP A 1 250 ? -14.908 3.688 18.185 1.00 93.50 250 ASP A N 1
ATOM 1937 C CA . ASP A 1 250 ? -14.753 4.667 19.261 1.00 93.50 250 ASP A CA 1
ATOM 1938 C C . ASP A 1 250 ? -13.368 5.308 19.230 1.00 93.50 250 ASP A C 1
ATOM 1940 O O . ASP A 1 250 ? -13.240 6.531 19.320 1.00 93.50 250 ASP A O 1
ATOM 1944 N N . VAL A 1 251 ? -12.332 4.497 19.012 1.00 94.94 251 VAL A N 1
ATOM 1945 C CA . VAL A 1 251 ? -10.953 4.985 18.905 1.00 94.94 251 VAL A CA 1
ATOM 1946 C C . VAL A 1 251 ? -10.772 5.842 17.654 1.00 94.94 251 VAL A C 1
ATOM 1948 O O . VAL A 1 251 ? -10.145 6.897 17.740 1.00 94.94 251 VAL A O 1
ATOM 1951 N N . ILE A 1 252 ? -11.350 5.454 16.509 1.00 95.62 252 ILE A N 1
ATOM 1952 C CA . ILE A 1 252 ? -11.3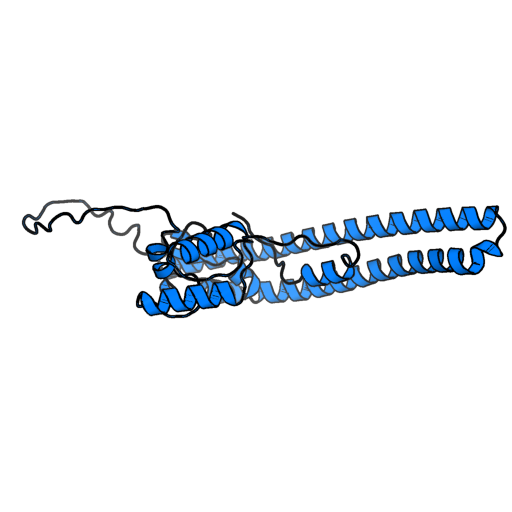44 6.284 15.292 1.00 95.62 252 ILE A CA 1
ATOM 1953 C C . ILE A 1 252 ? -12.008 7.635 15.565 1.00 95.62 252 ILE A C 1
ATOM 1955 O O . ILE A 1 252 ? -11.470 8.668 15.174 1.00 95.62 252 ILE A O 1
ATOM 1959 N N . ARG A 1 253 ? -13.150 7.650 16.260 1.00 95.75 253 ARG A N 1
ATOM 1960 C CA . ARG A 1 253 ? -13.881 8.886 16.564 1.00 95.75 253 ARG A CA 1
ATOM 1961 C C . ARG A 1 253 ? -13.059 9.850 17.416 1.00 95.75 253 ARG A C 1
ATOM 1963 O O . ARG A 1 253 ? -13.040 11.038 17.112 1.00 95.75 253 ARG A O 1
ATOM 1970 N N . VAL A 1 254 ? -12.377 9.346 18.447 1.00 95.00 254 VAL A N 1
ATOM 1971 C CA . VAL A 1 254 ? -11.486 10.154 19.299 1.00 95.00 254 VAL A CA 1
ATOM 1972 C C . VAL A 1 254 ? -10.242 10.602 18.528 1.00 95.00 254 VAL A C 1
ATOM 1974 O O . VAL A 1 254 ? -9.813 11.746 18.660 1.00 95.00 254 VAL A O 1
ATOM 1977 N N . LEU A 1 255 ? -9.669 9.734 17.690 1.00 93.62 255 LEU A N 1
ATOM 1978 C CA . LEU A 1 255 ? -8.519 10.074 16.852 1.00 93.62 255 LEU A CA 1
ATOM 1979 C C . LEU A 1 255 ? -8.847 11.191 15.850 1.00 93.62 255 LEU A C 1
ATOM 1981 O O . LEU A 1 255 ? -8.042 12.096 15.672 1.00 93.62 255 LEU A O 1
ATOM 1985 N N . ASP A 1 256 ? -10.032 11.160 15.239 1.00 94.88 256 ASP A N 1
ATOM 1986 C CA . ASP A 1 256 ? -10.473 12.134 14.231 1.00 94.88 256 ASP A CA 1
ATOM 1987 C C . ASP A 1 256 ? -10.791 13.532 14.804 1.00 94.88 256 ASP A C 1
ATOM 1989 O O . ASP A 1 256 ? -11.032 14.470 14.035 1.00 94.88 256 ASP A O 1
ATOM 1993 N N . GLN A 1 257 ? -10.803 13.675 16.133 1.00 91.75 257 GLN A N 1
ATOM 1994 C CA . GLN A 1 257 ? -10.955 14.952 16.841 1.00 91.75 257 GLN A CA 1
ATOM 1995 C C . GLN A 1 257 ? -9.613 15.633 17.162 1.00 91.75 257 GLN A C 1
ATOM 1997 O O . GLN A 1 257 ? -9.620 16.784 17.598 1.00 91.75 257 GLN A O 1
ATOM 2002 N N . LYS A 1 258 ? -8.485 14.940 16.964 1.00 80.31 258 LYS A N 1
ATOM 2003 C CA . LYS A 1 258 ? -7.122 15.449 17.195 1.00 80.31 258 LYS A CA 1
ATOM 2004 C C . LYS A 1 258 ? -6.472 15.927 15.894 1.00 80.31 258 LYS A C 1
ATOM 2006 O O . LYS A 1 258 ? -5.563 16.780 15.992 1.00 80.31 258 LYS A O 1
#

Sequence (258 aa):
MNIKPFAVSIAVFVAFVGLILVDLAPANVQIVHQIQRSLKDLGYNPGPLDGIWGQKTEQALKAFQRENGLPATGKIDHATNTKLGVGTPSSRKPLPEDRTSRPADHPGTDDALQNVGYINLQRLVNDSRMGRAARSEMQKIRREKEVLVAAKLREVNELRELINSTGDKMSPLVKQEKQLDLQKASKAYRRLVADVKEDIDREDRELVSIILQKAEGALQEVAKSMNYTIILKDASALGYLSPSVDITDDVIRVLDQK